Protein AF-A0A832HHM0-F1 (afdb_monomer_lite)

Radius of gyration: 42.75 Å; chains: 1; bounding box: 83×72×122 Å

Foldseek 3Di:
DVVVVVVLLVLLLCVVVVNDDPVSNVVNVVVVVVDPVSVVSNVVVVVVVVVVVVVVVVCPPDPVVVVVVVVVVVVVVVVVVVVVVVVVVVVCVVVVVVVVVVVVVVVVVVVVVVVVPPPDDPPPDDDDDDDDDPDDDPPDDPDDPPPPPPPPDPPPDPDDPPDPDDDDDPPDPDPDDPDDDDDPDPPPPDPPDDDDDPPPPVVVVPPDDDDDDDDDDDDDDDDDDDDPDDDD

pLDDT: mean 70.57, std 19.96, range [38.06, 98.44]

Secondary structure (DSSP, 8-state):
-HHHHHHHHHHHHHHHTT-S-HHHHHHHHHHHHH-HHHHHHHHHHHHHHHHHHHHHHH-TT--HHHHHHHHHHHHHHHHHHHHHHHHHHHHHHHHHHHHHHHHHHHHHHHHHHHHH---S--------------------------------S----------SS----------PPP-----S-S-TTSSSS--SS-TTTTTSS--PPP--PPP--------PPPP-----

Structure (mmCIF, N/CA/C/O backbone):
data_AF-A0A832HHM0-F1
#
_entry.id   AF-A0A832HHM0-F1
#
loop_
_atom_site.group_PDB
_atom_site.id
_atom_site.type_symbol
_atom_site.label_atom_id
_atom_site.label_alt_id
_atom_site.label_comp_id
_atom_site.label_asym_id
_atom_site.label_entity_id
_atom_site.label_seq_id
_atom_site.pdbx_PDB_ins_code
_atom_site.Cartn_x
_atom_site.Cartn_y
_atom_site.Cartn_z
_atom_site.occupancy
_atom_site.B_iso_or_equiv
_atom_site.auth_seq_id
_atom_site.auth_comp_id
_atom_site.auth_asym_id
_atom_site.auth_atom_id
_atom_site.pdbx_PDB_model_num
ATOM 1 N N . MET A 1 1 ? -11.942 19.341 12.649 1.00 65.00 1 MET A N 1
ATOM 2 C CA . MET A 1 1 ? -12.420 18.020 13.103 1.00 65.00 1 MET A CA 1
ATOM 3 C C . MET A 1 1 ? -12.148 16.884 12.113 1.00 65.00 1 MET A C 1
ATOM 5 O O . MET A 1 1 ? -11.969 15.776 12.575 1.00 65.00 1 MET A O 1
ATOM 9 N N . LYS A 1 2 ? -12.035 17.097 10.785 1.00 78.56 2 LYS A N 1
ATOM 10 C CA . LYS A 1 2 ? -11.689 15.995 9.849 1.00 78.56 2 LYS A CA 1
ATOM 11 C C . LYS A 1 2 ? -10.261 15.439 10.001 1.00 78.56 2 LYS A C 1
ATOM 13 O O . LYS A 1 2 ? -10.039 14.266 9.739 1.00 78.56 2 LYS A O 1
ATOM 18 N N . ALA A 1 3 ? -9.307 16.278 10.414 1.00 77.00 3 ALA A N 1
ATOM 19 C CA . ALA A 1 3 ? -7.913 15.864 10.594 1.00 77.00 3 ALA A CA 1
ATOM 20 C C . ALA A 1 3 ? -7.752 14.816 11.712 1.00 77.00 3 ALA A C 1
ATOM 22 O O . ALA A 1 3 ? -6.957 13.891 11.575 1.00 77.00 3 ALA A O 1
ATOM 23 N N . ASP A 1 4 ? -8.554 14.925 12.774 1.00 91.06 4 ASP A N 1
ATOM 24 C CA . ASP A 1 4 ? -8.506 14.005 13.914 1.00 91.06 4 ASP A CA 1
ATOM 25 C C . ASP A 1 4 ? -9.028 12.612 13.524 1.00 91.06 4 ASP A C 1
ATOM 27 O O . ASP A 1 4 ? -8.463 11.598 13.930 1.00 91.06 4 ASP A O 1
ATOM 31 N N . THR A 1 5 ? -10.052 12.557 12.663 1.00 94.31 5 THR A N 1
ATOM 32 C CA . THR A 1 5 ? -10.601 11.303 12.126 1.00 94.31 5 THR A CA 1
ATOM 33 C C . THR A 1 5 ? -9.588 10.563 11.255 1.00 94.31 5 THR A C 1
ATOM 35 O O . THR A 1 5 ? -9.372 9.375 11.457 1.00 94.31 5 THR A O 1
ATOM 38 N N . GLN A 1 6 ? -8.902 11.262 10.345 1.00 96.19 6 GLN A N 1
ATOM 39 C CA . GLN A 1 6 ? -7.884 10.647 9.479 1.00 96.19 6 GLN A CA 1
ATOM 40 C C . GLN A 1 6 ? -6.705 10.084 10.280 1.00 96.19 6 GLN A C 1
ATOM 42 O O . GLN A 1 6 ? -6.179 9.019 9.959 1.00 96.19 6 GLN A O 1
ATOM 47 N N . HIS A 1 7 ? -6.286 10.789 11.336 1.00 96.62 7 HIS A N 1
ATOM 48 C CA . HIS A 1 7 ? -5.229 10.297 12.214 1.00 96.62 7 HIS A CA 1
ATOM 49 C C . HIS A 1 7 ? -5.663 9.037 12.974 1.00 96.62 7 HIS A C 1
ATOM 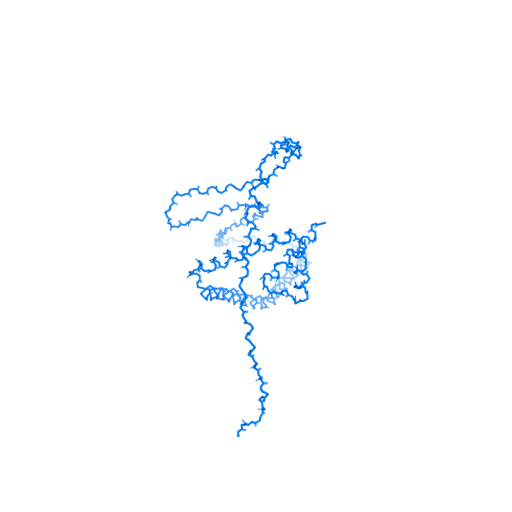51 O O . HIS A 1 7 ? -4.893 8.083 13.072 1.00 96.62 7 HIS A O 1
ATOM 57 N N . LEU A 1 8 ? -6.906 9.007 13.459 1.00 96.94 8 LEU A N 1
ATOM 58 C CA . LEU A 1 8 ? -7.479 7.842 14.126 1.00 96.94 8 LEU A CA 1
ATOM 59 C C . LEU A 1 8 ? -7.587 6.632 13.184 1.00 96.94 8 LEU A C 1
ATOM 61 O O . LEU A 1 8 ? -7.177 5.540 13.566 1.00 96.94 8 LEU A O 1
ATOM 65 N N . GLU A 1 9 ? -8.083 6.820 11.958 1.00 97.56 9 GLU A N 1
ATOM 66 C CA . GLU A 1 9 ? -8.151 5.768 10.929 1.00 97.56 9 GLU A CA 1
ATOM 67 C C . GLU A 1 9 ? -6.765 5.186 10.625 1.00 97.56 9 GLU A C 1
ATOM 69 O O . GLU A 1 9 ? -6.598 3.968 10.564 1.00 97.56 9 GLU A O 1
ATOM 74 N N . PHE A 1 10 ? -5.746 6.043 10.516 1.00 97.56 10 PHE A N 1
ATOM 75 C CA . PHE A 1 10 ? -4.365 5.608 10.318 1.00 97.56 10 PHE A CA 1
ATOM 76 C C . PHE A 1 10 ? -3.846 4.756 11.489 1.00 97.56 10 PHE A C 1
ATOM 78 O O . PHE A 1 10 ? -3.273 3.689 11.263 1.00 97.56 10 PHE A O 1
ATOM 85 N N . LEU A 1 11 ? -4.079 5.183 12.736 1.00 98.12 11 LEU A N 1
ATOM 86 C CA . LEU A 1 11 ? -3.687 4.415 13.925 1.00 98.12 11 LEU A CA 1
ATOM 87 C C . LEU A 1 11 ? -4.433 3.076 14.020 1.00 98.12 11 LEU A C 1
ATOM 89 O O . LEU A 1 11 ? -3.832 2.069 14.392 1.00 98.12 11 LEU A O 1
ATOM 93 N N . ILE A 1 12 ? -5.720 3.048 13.661 1.00 98.06 12 ILE A N 1
ATOM 94 C CA . ILE A 1 12 ? -6.526 1.821 13.609 1.00 98.06 12 ILE A CA 1
ATOM 95 C C . ILE A 1 12 ? -5.987 0.865 12.539 1.00 98.06 12 ILE A C 1
ATOM 97 O O . ILE A 1 12 ? -5.823 -0.317 12.835 1.00 98.06 12 ILE A O 1
ATOM 101 N N . SER A 1 13 ? -5.643 1.358 11.345 1.00 97.31 13 SER A N 1
ATOM 102 C CA . SER A 1 13 ? -5.024 0.542 10.290 1.00 97.31 13 SER A CA 1
ATOM 103 C C . SER A 1 13 ? -3.732 -0.111 10.787 1.00 97.31 13 SER A C 1
ATOM 105 O O . SER A 1 13 ? -3.585 -1.326 10.711 1.00 97.31 13 SER A O 1
ATOM 107 N N . GLN A 1 14 ? -2.833 0.666 11.400 1.00 98.00 14 GLN A N 1
ATOM 108 C CA . GLN A 1 14 ? -1.588 0.130 11.963 1.00 98.00 14 GLN A CA 1
ATOM 109 C C . GLN A 1 14 ? -1.821 -0.871 13.103 1.00 98.00 14 GLN A C 1
ATOM 111 O O . GLN A 1 14 ? -1.050 -1.821 13.264 1.00 98.00 14 GLN A O 1
ATOM 116 N N . TYR A 1 15 ? -2.866 -0.661 13.911 1.00 98.06 15 TYR A N 1
ATOM 117 C CA . TYR A 1 15 ? -3.256 -1.576 14.984 1.00 98.06 15 TYR A CA 1
ATOM 118 C C . TYR A 1 15 ? -3.731 -2.926 14.439 1.00 98.06 15 TYR A C 1
ATOM 120 O O . TYR A 1 15 ? -3.355 -3.960 14.991 1.00 98.06 15 TYR A O 1
ATOM 128 N N . VAL A 1 16 ? -4.529 -2.918 13.366 1.00 97.50 16 VAL A N 1
ATOM 129 C CA . VAL A 1 16 ? -5.013 -4.131 12.683 1.00 97.50 16 VAL A CA 1
ATOM 130 C C . VAL A 1 16 ? -3.851 -4.882 12.031 1.00 97.50 16 VAL A C 1
ATOM 132 O O . VAL A 1 16 ? -3.740 -6.090 12.223 1.00 97.50 16 VAL A O 1
ATOM 135 N N . ASP A 1 17 ? -2.923 -4.163 11.396 1.00 96.44 17 ASP A N 1
ATOM 136 C CA . ASP A 1 17 ? -1.712 -4.738 10.791 1.00 96.44 17 ASP A CA 1
ATOM 137 C C . ASP A 1 17 ? -0.682 -5.235 11.829 1.00 96.44 17 ASP A C 1
ATOM 139 O O . ASP A 1 17 ? 0.317 -5.863 11.480 1.00 96.44 17 ASP A O 1
ATOM 143 N N . GLY A 1 18 ? -0.869 -4.913 13.116 1.00 97.31 18 GLY A N 1
ATOM 144 C CA . GLY A 1 18 ? 0.075 -5.248 14.187 1.00 97.31 18 GLY A CA 1
ATOM 145 C C . GLY A 1 18 ? 1.406 -4.486 14.122 1.00 97.31 18 GLY A C 1
ATOM 146 O O . GLY A 1 18 ? 2.363 -4.875 14.791 1.00 97.31 18 GLY A O 1
ATOM 147 N N . SER A 1 19 ? 1.478 -3.404 13.341 1.00 97.94 19 SER A N 1
ATOM 148 C CA . SER A 1 19 ? 2.682 -2.575 13.166 1.00 97.94 19 SER A CA 1
ATOM 149 C C . SER A 1 19 ? 2.816 -1.453 14.205 1.00 97.94 19 SER A C 1
ATOM 151 O O . SER A 1 19 ? 3.855 -0.796 14.280 1.00 97.94 19 SER A O 1
ATOM 153 N N . LEU A 1 20 ? 1.778 -1.239 15.018 1.00 97.69 20 LEU A N 1
ATOM 154 C CA . LEU A 1 20 ? 1.728 -0.187 16.030 1.00 97.69 20 LEU A CA 1
ATOM 155 C C . LEU A 1 20 ? 2.599 -0.524 17.258 1.00 97.69 20 LEU A C 1
ATOM 157 O O . LEU A 1 20 ? 2.545 -1.636 17.791 1.00 97.69 20 LEU A O 1
ATOM 161 N N . ASP A 1 21 ? 3.378 0.445 17.750 1.00 97.94 21 ASP A N 1
ATOM 162 C CA . ASP A 1 21 ? 4.240 0.258 18.920 1.00 97.94 21 ASP A CA 1
ATOM 163 C C . ASP A 1 21 ? 3.435 0.093 20.222 1.00 97.94 21 ASP A C 1
ATOM 165 O O . ASP A 1 21 ? 2.286 0.519 20.348 1.00 97.94 21 ASP A O 1
ATOM 169 N N . GLY A 1 22 ? 4.053 -0.516 21.238 1.00 97.31 22 GLY A N 1
ATOM 170 C CA . GLY A 1 22 ? 3.364 -0.847 22.486 1.00 97.31 22 GLY A CA 1
ATOM 171 C C . GLY A 1 22 ? 2.831 0.359 23.271 1.00 97.31 22 GLY A C 1
ATOM 172 O O . GLY A 1 22 ? 1.855 0.203 24.008 1.00 97.31 22 GLY A O 1
ATOM 173 N N . ALA A 1 23 ? 3.434 1.547 23.139 1.00 97.56 23 ALA A N 1
ATOM 174 C CA . ALA A 1 23 ? 2.943 2.745 23.814 1.00 97.56 23 ALA A CA 1
ATOM 175 C C . ALA A 1 23 ? 1.739 3.333 23.066 1.00 97.56 23 ALA A C 1
ATOM 177 O O . ALA A 1 23 ? 0.697 3.547 23.690 1.00 97.56 23 ALA A O 1
ATOM 178 N N . ALA A 1 24 ? 1.831 3.509 21.743 1.00 96.69 24 ALA A N 1
ATOM 179 C CA . ALA A 1 24 ? 0.700 3.980 20.940 1.00 96.69 24 ALA A CA 1
ATOM 180 C C . ALA A 1 24 ? -0.485 3.008 20.977 1.00 96.69 24 ALA A C 1
ATOM 182 O O . ALA A 1 24 ? -1.632 3.446 21.052 1.00 96.69 24 ALA A O 1
ATOM 183 N N . LYS A 1 25 ? -0.220 1.697 21.033 1.00 98.44 25 LYS A N 1
ATOM 184 C CA . LYS A 1 25 ? -1.249 0.665 21.198 1.00 98.44 25 LYS A CA 1
ATOM 185 C C . LYS A 1 25 ? -2.107 0.893 22.441 1.00 98.44 25 LYS A C 1
ATOM 187 O O . LYS A 1 25 ? -3.329 0.881 22.344 1.00 98.44 25 LYS A O 1
ATOM 192 N N . ARG A 1 26 ? -1.484 1.154 23.596 1.00 98.31 26 ARG A N 1
ATOM 193 C CA . ARG A 1 26 ? -2.214 1.417 24.851 1.00 98.31 26 ARG A CA 1
ATOM 194 C C . ARG A 1 26 ? -3.033 2.702 24.776 1.00 98.31 26 ARG A C 1
ATOM 196 O O . ARG A 1 26 ? -4.164 2.727 25.252 1.00 98.31 26 ARG A O 1
ATOM 203 N N . THR A 1 27 ? -2.480 3.750 24.166 1.00 97.81 27 THR A N 1
ATOM 204 C CA . THR A 1 27 ? -3.188 5.023 23.972 1.00 97.81 27 THR A CA 1
ATOM 205 C C . THR A 1 27 ? -4.417 4.842 23.082 1.00 97.81 27 THR A C 1
ATOM 207 O O . THR A 1 27 ? -5.500 5.313 23.429 1.00 97.81 27 THR A O 1
ATOM 210 N N . LEU A 1 28 ? -4.282 4.106 21.974 1.00 98.06 28 LEU A N 1
ATOM 211 C CA . LEU A 1 28 ? -5.395 3.808 21.077 1.00 98.06 28 LEU A CA 1
ATOM 212 C C . LEU A 1 28 ? -6.458 2.942 21.766 1.00 98.06 28 LEU A C 1
ATOM 214 O O . LEU A 1 28 ? -7.645 3.224 21.644 1.00 98.06 28 LEU A O 1
ATOM 218 N N . GLU A 1 29 ? -6.060 1.926 22.533 1.00 98.19 29 GLU A N 1
ATOM 219 C CA . GLU A 1 29 ? -6.991 1.085 23.300 1.00 98.19 29 GLU A CA 1
ATOM 220 C C . GLU A 1 29 ? -7.766 1.894 24.349 1.00 98.19 29 GLU A C 1
ATOM 222 O O . GLU A 1 29 ? -8.973 1.700 24.514 1.00 98.19 29 GLU A O 1
ATOM 227 N N . GLN A 1 30 ? -7.110 2.852 25.010 1.00 98.19 30 GLN A N 1
ATOM 228 C CA . GLN A 1 30 ? -7.781 3.783 25.914 1.00 98.19 30 GLN A CA 1
ATOM 229 C C . GLN A 1 30 ? -8.783 4.673 25.165 1.00 98.19 30 GLN A C 1
ATOM 231 O O . GLN A 1 30 ? -9.894 4.887 25.651 1.00 98.19 30 GLN A O 1
ATOM 236 N N . GLN A 1 31 ? -8.428 5.160 23.976 1.00 97.25 31 GLN A N 1
ATOM 237 C CA . GLN A 1 31 ? -9.328 5.960 23.146 1.00 97.25 31 GLN A CA 1
ATOM 238 C C . GLN A 1 31 ? -10.537 5.145 22.663 1.00 97.25 31 GLN A C 1
ATOM 240 O O . GLN A 1 31 ? -11.670 5.607 22.782 1.00 97.25 31 GLN A O 1
ATOM 245 N N . LEU A 1 32 ? -10.323 3.907 22.210 1.00 97.75 32 LEU A N 1
ATOM 246 C CA . LEU A 1 32 ? -11.379 2.969 21.811 1.00 97.75 32 LEU A CA 1
ATOM 247 C C . LEU A 1 32 ? -12.323 2.615 22.970 1.00 97.75 32 LEU A C 1
ATOM 249 O O . LEU A 1 32 ? -13.498 2.328 22.742 1.00 97.75 32 LEU A O 1
ATOM 253 N N . ALA A 1 33 ? -11.840 2.633 24.215 1.00 98.06 33 ALA A N 1
ATOM 254 C CA . ALA A 1 33 ? -12.684 2.406 25.386 1.00 98.06 33 ALA A CA 1
ATOM 255 C C . ALA A 1 33 ? -13.665 3.564 25.640 1.00 98.06 33 ALA A C 1
ATOM 257 O O . ALA A 1 33 ? -14.773 3.331 26.126 1.00 98.06 33 ALA A O 1
ATOM 258 N N . VAL A 1 34 ? -13.271 4.796 25.308 1.00 98.19 34 VAL A N 1
ATOM 259 C CA . VAL A 1 34 ? -14.065 6.011 25.548 1.00 98.19 34 VAL A CA 1
ATOM 260 C C . VAL A 1 34 ? -14.973 6.338 24.360 1.00 98.19 34 VAL A C 1
ATOM 262 O O . VAL A 1 34 ? -16.119 6.739 24.563 1.00 98.19 34 VAL A O 1
ATOM 265 N N . ASP A 1 35 ? -14.492 6.151 23.130 1.00 97.81 35 ASP A N 1
ATOM 266 C CA . ASP A 1 35 ? -15.176 6.599 21.917 1.00 97.81 35 ASP A CA 1
ATOM 267 C C . ASP A 1 35 ? -15.921 5.451 21.191 1.00 97.81 35 ASP A C 1
ATOM 269 O O . ASP A 1 35 ? -15.295 4.538 20.638 1.00 97.81 35 ASP A O 1
ATOM 273 N N . PRO A 1 36 ? -17.271 5.460 21.147 1.00 97.69 36 PRO A N 1
ATOM 274 C CA . PRO A 1 36 ? -18.039 4.481 20.381 1.00 97.69 36 PRO A CA 1
ATOM 275 C C . PRO A 1 36 ? -17.855 4.600 18.861 1.00 97.69 36 PRO A C 1
ATOM 277 O O . PRO A 1 36 ? -17.942 3.578 18.183 1.00 97.69 36 PRO A O 1
ATOM 280 N N . ALA A 1 37 ? -17.583 5.790 18.317 1.00 95.94 37 ALA A N 1
ATOM 281 C CA . ALA A 1 37 ? -17.376 5.966 16.879 1.00 95.94 37 ALA A CA 1
ATOM 282 C C . ALA A 1 37 ? -16.071 5.293 16.430 1.00 95.94 37 ALA A C 1
ATOM 284 O O . ALA A 1 37 ? -16.066 4.549 15.451 1.00 95.94 37 ALA A O 1
ATOM 285 N N . ALA A 1 38 ? -14.998 5.449 17.212 1.00 97.12 38 ALA A N 1
ATOM 286 C CA . ALA A 1 38 ? -13.725 4.766 16.982 1.00 97.12 38 ALA A CA 1
ATOM 287 C C . ALA A 1 38 ? -13.872 3.232 16.950 1.00 97.12 38 ALA A C 1
ATOM 289 O O . ALA A 1 38 ? -13.252 2.556 16.129 1.00 97.12 38 ALA A O 1
ATOM 290 N N . ARG A 1 39 ? -14.732 2.665 17.811 1.00 98.31 39 ARG A N 1
ATOM 291 C CA . ARG A 1 39 ? -15.016 1.218 17.819 1.00 98.31 39 ARG A CA 1
ATOM 292 C C . ARG A 1 39 ? -15.736 0.742 16.562 1.00 98.31 39 ARG A C 1
ATOM 294 O O . ARG A 1 39 ? -15.472 -0.375 16.123 1.00 98.31 39 ARG A O 1
ATOM 301 N N . ASN A 1 40 ? -16.614 1.563 15.989 1.00 98.06 40 ASN A N 1
ATOM 302 C CA . ASN A 1 40 ? -17.278 1.232 14.728 1.00 98.06 40 ASN A CA 1
ATOM 303 C C . ASN A 1 40 ? -16.265 1.175 13.580 1.00 98.06 40 ASN A C 1
ATOM 305 O O . ASN A 1 40 ? -16.257 0.194 12.846 1.00 98.06 40 ASN A O 1
ATOM 309 N N . ILE A 1 41 ? -15.345 2.143 13.505 1.00 97.19 41 ILE A N 1
ATOM 310 C CA . ILE A 1 41 ? -14.265 2.144 12.504 1.00 97.19 41 ILE A CA 1
ATOM 311 C C . ILE A 1 41 ? -13.385 0.895 12.664 1.00 97.19 41 ILE A C 1
ATOM 313 O O . ILE A 1 41 ? -13.129 0.189 11.694 1.00 97.19 41 ILE A O 1
ATOM 317 N N . LEU A 1 42 ? -12.975 0.548 13.891 1.00 98.06 42 LEU A N 1
ATOM 318 C CA . LEU A 1 42 ? -12.201 -0.678 14.132 1.00 98.06 42 LEU A CA 1
ATOM 319 C C . LEU A 1 42 ? -12.945 -1.940 13.665 1.00 98.06 42 LEU A C 1
ATOM 321 O O . LEU A 1 42 ? -12.319 -2.865 13.149 1.00 98.06 42 LEU A O 1
ATOM 325 N N . LYS A 1 43 ? -14.266 -1.992 13.863 1.00 98.31 43 LYS A N 1
ATOM 326 C CA . LYS A 1 43 ? -15.091 -3.105 13.391 1.00 98.31 43 LYS A CA 1
ATOM 327 C C . LYS A 1 43 ? -15.091 -3.181 11.862 1.00 98.31 43 LYS A C 1
ATOM 329 O O . LYS A 1 43 ? -14.848 -4.257 11.337 1.00 98.31 43 LYS A O 1
ATOM 334 N N . GLU A 1 44 ? -15.281 -2.061 11.167 1.00 97.75 44 GLU A N 1
ATOM 335 C CA . GLU A 1 44 ? -15.254 -2.008 9.697 1.00 97.75 44 GLU A CA 1
ATOM 336 C C . GLU A 1 44 ? -13.918 -2.498 9.122 1.00 97.75 44 GLU A C 1
ATOM 338 O O . GLU A 1 44 ? -13.907 -3.277 8.171 1.00 97.75 44 GLU A O 1
ATOM 343 N N . TYR A 1 45 ? -12.792 -2.112 9.730 1.00 97.19 45 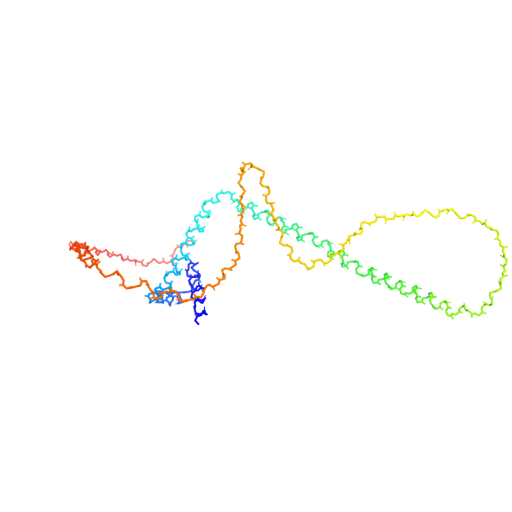TYR A N 1
ATOM 344 C CA . TYR A 1 45 ? -11.472 -2.597 9.311 1.00 97.19 45 TYR A CA 1
ATOM 345 C C . TYR A 1 45 ? -11.282 -4.098 9.556 1.00 97.19 45 TYR A C 1
ATOM 347 O O . TYR A 1 45 ? -10.659 -4.770 8.739 1.00 97.19 45 TYR A O 1
ATOM 355 N N . ARG A 1 46 ? -11.820 -4.643 10.654 1.00 97.31 46 ARG A N 1
ATOM 356 C CA . ARG A 1 46 ? -11.787 -6.093 10.910 1.00 97.31 46 ARG A CA 1
ATOM 357 C C . ARG A 1 46 ? -12.662 -6.862 9.932 1.00 97.31 46 ARG A C 1
ATOM 359 O O . ARG A 1 46 ? -12.198 -7.845 9.374 1.00 97.31 46 ARG A O 1
ATOM 366 N N . ASP A 1 47 ? -13.870 -6.372 9.674 1.00 97.38 47 ASP A N 1
ATOM 367 C CA . ASP A 1 47 ? -14.774 -6.966 8.690 1.00 97.38 47 ASP A CA 1
ATOM 368 C C . ASP A 1 47 ? -14.121 -6.948 7.287 1.00 97.38 47 ASP A C 1
ATOM 370 O O . ASP A 1 47 ? -14.212 -7.923 6.541 1.00 97.38 47 ASP A O 1
ATOM 374 N N . LEU A 1 48 ? -13.402 -5.873 6.933 1.00 96.19 48 LEU A N 1
ATOM 375 C CA . LEU A 1 48 ? -12.628 -5.788 5.689 1.00 96.19 48 LEU A CA 1
ATOM 376 C C . LEU A 1 48 ? -11.458 -6.783 5.656 1.00 96.19 48 LEU A C 1
ATOM 378 O O . LEU A 1 48 ? -11.247 -7.427 4.628 1.00 96.19 48 LEU A O 1
ATOM 382 N N . GLN A 1 49 ? -10.711 -6.912 6.755 1.00 95.19 49 GLN A N 1
ATOM 383 C CA . GLN A 1 49 ? -9.605 -7.864 6.870 1.00 95.19 49 GLN A CA 1
ATOM 384 C C . GLN A 1 49 ? -10.101 -9.306 6.717 1.00 95.19 49 GLN A C 1
ATOM 386 O O . GLN A 1 49 ? -9.534 -10.058 5.930 1.00 95.19 49 GLN A O 1
ATOM 391 N N . ASP A 1 50 ? -11.208 -9.658 7.374 1.00 95.38 50 ASP A N 1
ATOM 392 C CA . ASP A 1 50 ? -11.833 -10.979 7.264 1.00 95.38 50 ASP A CA 1
ATOM 393 C C . ASP A 1 50 ? -12.247 -11.280 5.815 1.00 95.38 50 ASP A C 1
ATOM 395 O O . ASP A 1 50 ? -12.043 -12.389 5.316 1.00 95.38 50 ASP A O 1
ATOM 399 N N . VAL A 1 51 ? -12.791 -10.283 5.105 1.00 95.62 51 VAL A N 1
ATOM 400 C CA . VAL A 1 51 ? -13.106 -10.405 3.675 1.00 95.62 51 VAL A CA 1
ATOM 401 C C . VAL A 1 51 ? -11.832 -10.624 2.860 1.00 95.62 51 VAL A C 1
ATOM 403 O O . VAL A 1 51 ? -11.808 -11.527 2.028 1.00 95.62 51 VAL A O 1
ATOM 406 N N . LEU A 1 52 ? -10.770 -9.845 3.078 1.00 91.56 52 LEU A N 1
ATOM 407 C CA . LEU A 1 52 ? -9.504 -9.993 2.347 1.00 91.56 52 LEU A CA 1
ATOM 408 C C . LEU A 1 52 ? -8.840 -11.354 2.591 1.00 91.56 52 LEU A C 1
ATOM 410 O O . LEU A 1 52 ? -8.359 -11.974 1.638 1.00 91.56 52 LEU A O 1
ATOM 414 N N . ASP A 1 53 ? -8.873 -11.847 3.825 1.00 90.44 53 ASP A N 1
ATOM 415 C CA . ASP A 1 53 ? -8.339 -13.157 4.192 1.00 90.44 53 ASP A CA 1
ATOM 416 C C . ASP A 1 53 ? -9.169 -14.291 3.558 1.00 90.44 53 ASP A C 1
ATOM 418 O O . ASP A 1 53 ? -8.613 -15.260 3.029 1.00 90.44 53 ASP A O 1
ATOM 422 N N . ASP A 1 54 ? -10.500 -14.153 3.504 1.00 92.44 54 ASP A N 1
ATOM 423 C CA . ASP A 1 54 ? -11.380 -15.067 2.761 1.00 92.44 54 ASP A CA 1
ATOM 424 C C . ASP A 1 54 ? -11.089 -15.024 1.251 1.00 92.44 54 ASP A C 1
ATOM 426 O O . ASP A 1 54 ? -10.979 -16.070 0.608 1.00 92.44 54 ASP A O 1
ATOM 430 N N . TYR A 1 55 ? -10.870 -13.838 0.673 1.00 88.62 55 TYR A N 1
ATOM 431 C CA . TYR A 1 55 ? -10.443 -13.699 -0.724 1.00 88.62 55 TYR A CA 1
ATOM 432 C C . TYR A 1 55 ? -9.104 -14.400 -0.984 1.00 88.62 55 TYR A C 1
ATOM 434 O O . TYR A 1 55 ? -8.971 -15.080 -2.002 1.00 88.62 55 TYR A O 1
ATOM 442 N N . GLY A 1 56 ? -8.141 -14.301 -0.064 1.00 85.00 56 GLY A N 1
ATOM 443 C CA . GLY A 1 56 ? -6.871 -15.026 -0.148 1.00 85.00 56 GLY A CA 1
ATOM 444 C C . GLY A 1 56 ? -7.068 -16.543 -0.222 1.00 85.00 56 GLY A C 1
ATOM 445 O O . GLY A 1 56 ? -6.465 -17.207 -1.067 1.00 85.00 56 GLY A O 1
ATOM 446 N N . ASN A 1 57 ? -7.982 -17.085 0.585 1.00 85.94 57 ASN A N 1
ATOM 447 C CA . ASN A 1 57 ? -8.315 -18.514 0.586 1.00 85.94 57 ASN A CA 1
ATOM 448 C C . ASN A 1 57 ? -9.115 -18.948 -0.657 1.00 85.94 57 ASN A C 1
ATOM 450 O O . ASN A 1 57 ? -8.984 -20.082 -1.123 1.00 85.94 57 ASN A O 1
ATOM 454 N N . ARG A 1 58 ? -9.942 -18.053 -1.211 1.00 81.19 58 ARG A N 1
ATOM 455 C CA . ARG A 1 58 ? -10.801 -18.306 -2.383 1.00 81.19 58 ARG A CA 1
ATOM 456 C C . ARG A 1 58 ? -10.115 -18.149 -3.727 1.00 81.19 58 ARG A C 1
ATOM 458 O O . ARG A 1 58 ? -10.715 -18.526 -4.734 1.00 81.19 58 ARG A O 1
ATOM 465 N N . ILE A 1 59 ? -8.878 -17.661 -3.770 1.00 79.50 59 ILE A N 1
ATOM 466 C CA . ILE A 1 59 ? -8.076 -17.623 -4.995 1.00 79.50 59 ILE A CA 1
ATOM 467 C C . ILE A 1 59 ? -6.998 -18.731 -4.947 1.00 79.50 59 ILE A C 1
ATOM 469 O O . ILE A 1 59 ? -5.808 -18.432 -5.034 1.00 79.50 59 ILE A O 1
ATOM 473 N N . PRO A 1 60 ? -7.353 -20.038 -4.884 1.00 66.00 60 PRO A N 1
ATOM 474 C CA . PRO A 1 60 ? -6.371 -21.123 -4.926 1.00 66.00 60 PRO A CA 1
ATOM 475 C C . PRO A 1 60 ? -5.762 -21.333 -6.326 1.00 66.00 60 PRO A C 1
ATOM 477 O O . PRO A 1 60 ? -5.155 -22.366 -6.587 1.00 66.00 60 PRO A O 1
ATOM 480 N N . LEU A 1 61 ? -5.929 -20.382 -7.253 1.00 70.88 61 LEU A N 1
ATOM 481 C CA . LEU A 1 61 ? -5.483 -20.516 -8.641 1.00 70.88 61 LEU A CA 1
ATOM 482 C C . LEU A 1 61 ? -4.327 -19.592 -9.027 1.00 70.88 61 LEU A C 1
ATOM 484 O O . LEU A 1 61 ? -3.709 -19.822 -10.068 1.00 70.88 61 LEU A O 1
ATOM 488 N N . ILE A 1 62 ? -4.007 -18.566 -8.233 1.00 80.38 62 ILE A N 1
ATOM 489 C CA . ILE A 1 62 ? -2.833 -17.742 -8.533 1.00 80.38 62 ILE A CA 1
ATOM 490 C C . ILE A 1 62 ? -1.619 -18.425 -7.917 1.00 80.38 62 ILE A C 1
ATOM 492 O O . ILE A 1 62 ? -1.356 -18.325 -6.722 1.00 80.38 62 ILE A O 1
ATOM 496 N N . ASN A 1 63 ? -0.861 -19.124 -8.760 1.00 87.69 63 ASN A N 1
ATOM 497 C CA . ASN A 1 63 ? 0.487 -19.539 -8.412 1.00 87.69 63 ASN A CA 1
ATOM 498 C C . ASN A 1 63 ? 1.368 -18.279 -8.331 1.00 87.69 63 ASN A C 1
ATOM 500 O O . ASN A 1 63 ? 1.887 -17.808 -9.345 1.00 87.69 63 ASN A O 1
ATOM 504 N N . TRP A 1 64 ? 1.492 -17.709 -7.130 1.00 85.62 64 TRP A N 1
ATOM 505 C CA . TRP A 1 64 ? 2.295 -16.509 -6.876 1.00 85.62 64 TRP A CA 1
ATOM 506 C C . TRP A 1 64 ? 3.750 -16.688 -7.304 1.00 85.62 64 TRP A C 1
ATOM 508 O O . TRP A 1 64 ? 4.334 -15.769 -7.863 1.00 85.62 64 TRP A O 1
ATOM 518 N N . THR A 1 65 ? 4.300 -17.898 -7.177 1.00 90.88 65 THR A N 1
ATOM 519 C CA . THR A 1 65 ? 5.646 -18.215 -7.667 1.00 90.88 65 THR A CA 1
ATOM 520 C C . THR A 1 65 ? 5.739 -18.081 -9.189 1.00 90.88 65 THR A C 1
ATOM 522 O O . THR A 1 65 ? 6.701 -17.511 -9.700 1.00 90.88 65 THR A O 1
ATOM 525 N N . ASP A 1 66 ? 4.730 -18.537 -9.939 1.00 93.56 66 ASP A N 1
ATOM 526 C CA . ASP A 1 66 ? 4.696 -18.349 -11.397 1.00 93.56 66 ASP A CA 1
ATOM 527 C C . ASP A 1 66 ? 4.491 -16.883 -11.787 1.00 93.56 66 ASP A C 1
ATOM 529 O O . ASP A 1 66 ? 5.046 -16.430 -12.792 1.00 93.56 66 ASP A O 1
ATOM 533 N N . PHE A 1 67 ? 3.683 -16.140 -11.026 1.00 91.50 67 PHE A N 1
ATOM 534 C CA . PHE A 1 67 ? 3.499 -14.705 -11.234 1.00 91.50 67 PHE A CA 1
ATOM 535 C C . PHE A 1 67 ? 4.813 -13.945 -11.021 1.00 91.50 67 PHE A C 1
ATOM 537 O O . PHE A 1 67 ? 5.220 -13.192 -11.907 1.00 91.50 67 PHE A O 1
ATOM 544 N N . ASP A 1 68 ? 5.513 -14.212 -9.920 1.00 93.69 68 ASP A N 1
ATOM 545 C CA . ASP A 1 68 ? 6.796 -13.592 -9.590 1.00 93.69 68 ASP A CA 1
ATOM 546 C C . ASP A 1 68 ? 7.865 -13.937 -10.624 1.00 93.69 68 ASP A C 1
ATOM 548 O O . ASP A 1 68 ? 8.564 -13.048 -11.108 1.00 93.69 68 ASP A O 1
ATOM 552 N N . ASN A 1 69 ? 7.935 -15.197 -11.062 1.00 95.88 69 ASN A N 1
ATOM 553 C CA . ASN A 1 69 ? 8.847 -15.614 -12.127 1.00 95.88 69 ASN A CA 1
ATOM 554 C C . ASN A 1 69 ? 8.554 -14.884 -13.447 1.00 95.88 69 ASN A C 1
ATOM 556 O O . ASN A 1 69 ? 9.475 -14.423 -14.126 1.00 95.88 69 ASN A O 1
ATOM 560 N N . LYS A 1 70 ? 7.274 -14.734 -13.816 1.00 95.06 70 LYS A N 1
ATOM 561 C CA . LYS A 1 70 ? 6.871 -13.978 -15.015 1.00 95.06 70 LYS A CA 1
ATOM 562 C C . LYS A 1 70 ? 7.202 -12.494 -14.885 1.00 95.06 70 LYS A C 1
ATOM 564 O O . LYS A 1 70 ? 7.629 -11.886 -15.868 1.00 95.06 70 LYS A O 1
ATOM 569 N N . LEU A 1 71 ? 7.008 -11.914 -13.704 1.00 93.50 71 LEU A N 1
ATOM 570 C CA . LEU A 1 71 ? 7.310 -10.513 -13.436 1.00 93.50 71 LEU A CA 1
ATOM 571 C C . LEU A 1 71 ? 8.821 -10.262 -13.479 1.00 93.50 71 LEU A C 1
ATOM 573 O O . LEU A 1 71 ? 9.258 -9.357 -14.187 1.00 93.50 71 LEU A O 1
ATOM 577 N N . ALA A 1 72 ? 9.613 -11.104 -12.815 1.00 93.19 72 ALA A N 1
ATOM 578 C CA . ALA A 1 72 ? 11.071 -11.051 -12.829 1.00 93.19 72 ALA A CA 1
ATOM 579 C C . ALA A 1 72 ? 11.621 -11.194 -14.253 1.00 93.19 72 ALA A C 1
ATOM 581 O O . ALA A 1 72 ? 12.395 -10.347 -14.692 1.00 93.19 72 ALA A O 1
ATOM 582 N N . ALA A 1 73 ? 11.139 -12.178 -15.021 1.00 94.00 73 ALA A N 1
ATOM 583 C CA . ALA A 1 73 ? 11.540 -12.356 -16.416 1.00 94.00 73 ALA A CA 1
ATOM 584 C C . ALA A 1 73 ? 11.189 -11.137 -17.287 1.00 94.00 73 ALA A C 1
ATOM 586 O O . ALA A 1 73 ? 11.926 -10.793 -18.214 1.00 94.00 73 ALA A O 1
ATOM 587 N N . ARG A 1 74 ? 10.068 -10.459 -17.006 1.00 91.75 74 ARG A N 1
ATOM 588 C CA . ARG A 1 74 ? 9.663 -9.249 -17.732 1.00 91.75 74 ARG A CA 1
ATOM 589 C C . ARG A 1 74 ? 10.520 -8.042 -17.356 1.00 91.75 74 ARG A C 1
ATOM 591 O O . ARG A 1 74 ? 10.959 -7.330 -18.257 1.00 91.75 74 ARG A O 1
ATOM 598 N N . ILE A 1 75 ? 10.798 -7.852 -16.066 1.00 90.25 75 ILE A N 1
ATOM 599 C CA . ILE A 1 75 ? 11.688 -6.798 -15.566 1.00 90.25 75 ILE A CA 1
ATOM 600 C C . ILE A 1 75 ? 13.089 -6.994 -16.128 1.00 90.25 75 ILE A C 1
ATOM 602 O O . ILE A 1 75 ? 13.658 -6.036 -16.646 1.00 90.25 75 ILE A O 1
ATOM 606 N N . GLU A 1 76 ? 13.619 -8.219 -16.087 1.00 90.44 76 GLU A N 1
ATOM 607 C CA . GLU A 1 76 ? 14.915 -8.556 -16.666 1.00 90.44 76 GLU A CA 1
ATOM 608 C C . GLU A 1 76 ? 14.907 -8.213 -18.154 1.00 90.44 76 GLU A C 1
ATOM 610 O O . GLU A 1 76 ? 15.684 -7.369 -18.585 1.00 90.44 76 GLU A O 1
ATOM 615 N N . LYS A 1 77 ? 13.941 -8.718 -18.930 1.00 85.81 77 LYS A N 1
ATOM 616 C CA . LYS A 1 77 ? 13.834 -8.426 -20.369 1.00 85.81 77 LYS A CA 1
ATOM 617 C C . LYS A 1 77 ? 13.792 -6.925 -20.692 1.00 85.81 77 LYS A C 1
ATOM 619 O O . LYS A 1 77 ? 14.406 -6.498 -21.673 1.00 85.81 77 LYS A O 1
ATOM 624 N N . GLU A 1 78 ? 13.092 -6.124 -19.893 1.00 83.25 78 GLU A N 1
ATOM 625 C CA . GLU A 1 78 ? 13.028 -4.668 -20.069 1.00 83.25 78 GLU A CA 1
ATOM 626 C C . GLU A 1 78 ? 14.320 -3.957 -19.626 1.00 83.25 78 GLU A C 1
ATOM 628 O O . GLU A 1 78 ? 14.755 -3.008 -20.287 1.00 83.25 78 GLU A O 1
ATOM 633 N N . THR A 1 79 ? 14.998 -4.439 -18.581 1.00 75.62 79 THR A N 1
ATOM 634 C CA . THR A 1 79 ? 16.269 -3.859 -18.114 1.00 75.62 79 THR A CA 1
ATOM 635 C C . THR A 1 79 ? 17.454 -4.230 -19.010 1.00 75.62 79 THR A C 1
ATOM 637 O O . THR A 1 79 ? 18.217 -3.332 -19.385 1.00 75.62 79 THR A O 1
ATOM 640 N N . VAL A 1 80 ? 17.597 -5.484 -19.467 1.00 68.06 80 VAL A N 1
ATOM 641 C CA . VAL A 1 80 ? 18.683 -5.853 -20.405 1.00 68.06 80 VAL A CA 1
ATOM 642 C C . VAL A 1 80 ? 18.483 -5.269 -21.809 1.00 68.06 80 VAL A C 1
ATOM 644 O O . VAL A 1 80 ? 19.466 -4.977 -22.494 1.00 68.06 80 VAL A O 1
ATOM 647 N N . GLY A 1 81 ? 17.243 -4.986 -22.223 1.00 57.31 81 GLY A N 1
ATOM 648 C CA . GLY A 1 81 ? 16.951 -4.323 -23.502 1.00 57.31 81 GLY A CA 1
ATOM 649 C C . GLY A 1 81 ? 17.420 -2.861 -23.590 1.00 57.31 81 GLY A C 1
ATOM 650 O O . GLY A 1 81 ? 17.620 -2.340 -24.692 1.00 57.31 81 GLY A O 1
ATOM 651 N N . SER A 1 82 ? 17.638 -2.193 -22.452 1.00 55.44 82 SER A N 1
ATOM 652 C CA . SER A 1 82 ? 18.087 -0.793 -22.403 1.00 55.44 82 SER A CA 1
ATOM 653 C C . SER A 1 82 ? 19.615 -0.649 -22.424 1.00 55.44 82 SER A C 1
ATOM 655 O O . SER A 1 82 ? 20.150 0.290 -23.021 1.00 55.44 82 SER A O 1
ATOM 657 N N . ALA A 1 83 ? 20.349 -1.615 -21.859 1.00 60.88 83 ALA A N 1
ATOM 658 C CA . ALA A 1 83 ? 21.809 -1.542 -21.750 1.00 60.88 83 ALA A CA 1
ATOM 659 C C . ALA A 1 83 ? 22.513 -1.464 -23.122 1.00 60.88 83 ALA A C 1
ATOM 661 O O . ALA A 1 83 ? 23.436 -0.666 -23.308 1.00 60.88 83 ALA A O 1
ATOM 662 N N . SER A 1 84 ? 22.025 -2.217 -24.116 1.00 62.78 84 SER A N 1
ATOM 663 C CA . SER A 1 84 ? 22.554 -2.179 -25.490 1.00 62.78 84 SER A CA 1
ATOM 664 C C . SER A 1 84 ? 22.350 -0.810 -26.156 1.00 62.78 84 SER A C 1
ATOM 666 O O . SER A 1 84 ? 23.253 -0.282 -26.813 1.00 62.78 84 SER A O 1
ATOM 668 N N . ARG A 1 85 ? 21.192 -0.176 -25.926 1.00 62.31 85 ARG A N 1
ATOM 669 C CA . ARG A 1 85 ? 20.854 1.119 -26.533 1.00 62.31 85 ARG A CA 1
ATOM 670 C C . ARG A 1 85 ? 21.679 2.263 -25.926 1.00 62.31 85 ARG A C 1
ATOM 672 O O . ARG A 1 85 ? 22.093 3.167 -26.651 1.00 62.31 85 ARG A O 1
ATOM 679 N N . ILE A 1 86 ? 21.991 2.188 -24.630 1.00 69.31 86 ILE A N 1
ATOM 680 C CA . ILE A 1 86 ? 22.835 3.172 -23.930 1.00 69.31 86 ILE A CA 1
ATOM 681 C C . ILE A 1 86 ? 24.299 3.072 -24.384 1.00 69.31 86 ILE A C 1
ATOM 683 O O . ILE A 1 86 ? 24.950 4.102 -24.582 1.00 69.31 86 ILE A O 1
ATOM 687 N N . PHE A 1 87 ? 24.828 1.862 -24.596 1.00 72.69 87 PHE A N 1
ATOM 688 C CA . PHE A 1 87 ? 26.205 1.695 -25.073 1.00 72.69 87 PHE A CA 1
ATOM 689 C C . PHE A 1 87 ? 26.388 2.260 -26.490 1.00 72.69 87 PHE A C 1
ATOM 691 O O . PHE A 1 87 ? 27.335 3.012 -26.737 1.00 72.69 87 PHE A O 1
ATOM 698 N N . TRP A 1 88 ? 25.432 2.003 -27.392 1.00 69.56 88 TRP A N 1
ATOM 699 C CA . TRP A 1 88 ? 25.470 2.540 -28.757 1.00 69.56 88 TRP A CA 1
ATOM 700 C C . TRP A 1 88 ? 25.332 4.070 -28.785 1.00 69.56 88 TRP A C 1
ATOM 702 O O . TRP A 1 88 ? 26.067 4.748 -29.502 1.00 69.56 88 TRP A O 1
ATOM 712 N N . GLN A 1 89 ? 24.483 4.647 -27.925 1.00 76.75 89 GLN A N 1
ATOM 713 C CA . GLN A 1 89 ? 24.383 6.105 -27.772 1.00 76.75 89 GLN A CA 1
ATOM 714 C C . GLN A 1 89 ? 25.670 6.749 -27.235 1.00 76.75 89 GLN A C 1
ATOM 716 O O . GLN A 1 89 ? 26.005 7.863 -27.642 1.00 76.75 89 GLN A O 1
ATOM 721 N N . ARG A 1 90 ? 26.423 6.079 -26.350 1.00 79.38 90 ARG A N 1
ATOM 722 C CA . ARG A 1 90 ? 27.702 6.612 -25.842 1.00 79.38 90 ARG A CA 1
ATOM 723 C C . ARG A 1 90 ? 28.797 6.613 -26.912 1.00 79.38 90 ARG A C 1
ATOM 725 O O . ARG A 1 90 ? 29.561 7.572 -26.960 1.00 79.38 90 ARG A O 1
ATOM 732 N N . TRP A 1 91 ? 28.836 5.613 -27.791 1.00 78.50 91 TRP A N 1
ATOM 733 C CA . TRP A 1 91 ? 29.792 5.558 -28.909 1.00 78.50 91 TRP A CA 1
ATOM 734 C C . TRP A 1 91 ? 29.399 6.438 -30.106 1.00 78.50 91 TRP A C 1
ATOM 736 O O . TRP A 1 91 ? 30.275 6.952 -30.797 1.00 78.50 91 TRP A O 1
ATOM 746 N N . ALA A 1 92 ? 28.106 6.680 -30.335 1.00 80.50 92 ALA A N 1
ATOM 747 C CA . ALA A 1 92 ? 27.638 7.517 -31.444 1.00 80.50 92 ALA A CA 1
ATOM 748 C C . ALA A 1 92 ? 27.834 9.029 -31.210 1.00 80.50 92 ALA A C 1
ATOM 750 O O . ALA A 1 92 ? 27.929 9.796 -32.168 1.00 80.50 92 ALA A O 1
ATOM 751 N N . ARG A 1 93 ? 27.929 9.480 -29.950 1.00 78.56 93 ARG A N 1
ATOM 752 C CA . ARG A 1 93 ? 28.136 10.898 -29.594 1.00 78.56 93 ARG A CA 1
ATOM 753 C C . ARG A 1 93 ? 29.381 11.545 -30.225 1.00 78.56 93 ARG A C 1
ATOM 755 O O . ARG A 1 93 ? 29.219 12.609 -30.825 1.00 78.56 93 ARG A O 1
ATOM 762 N N . PRO A 1 94 ? 30.592 10.960 -30.145 1.00 81.69 94 PRO A N 1
ATOM 763 C CA . PRO A 1 94 ? 31.762 11.542 -30.805 1.00 81.69 94 PRO A CA 1
ATOM 764 C C . PRO A 1 94 ? 31.638 11.541 -32.336 1.00 81.69 94 PRO A C 1
ATOM 766 O O . PRO A 1 94 ? 32.071 12.493 -32.980 1.00 81.69 94 PRO A O 1
ATOM 769 N N . VAL A 1 95 ? 30.992 10.526 -32.922 1.00 86.06 95 VAL A N 1
ATOM 770 C CA . VAL A 1 95 ? 30.790 10.434 -34.380 1.00 86.06 95 VAL A CA 1
ATOM 771 C C . VAL A 1 95 ? 29.855 11.537 -34.879 1.00 86.06 95 VAL A C 1
ATOM 773 O O . VAL A 1 95 ? 30.154 12.195 -35.874 1.00 86.06 95 VAL A O 1
ATOM 776 N N . ALA A 1 96 ? 28.761 11.799 -34.159 1.00 81.75 96 ALA A N 1
ATOM 777 C CA . ALA A 1 96 ? 27.840 12.883 -34.492 1.00 81.75 96 ALA A CA 1
ATOM 778 C C . ALA A 1 96 ? 28.515 14.263 -34.393 1.00 81.75 96 ALA A C 1
ATOM 780 O O . ALA A 1 96 ? 28.343 15.095 -35.281 1.00 81.75 96 ALA A O 1
ATOM 781 N N . ALA A 1 97 ? 29.335 14.495 -33.360 1.00 85.00 97 ALA A N 1
ATOM 782 C CA . ALA A 1 97 ? 30.081 15.745 -33.215 1.00 85.00 97 ALA A CA 1
ATOM 783 C C . ALA A 1 97 ? 31.090 15.956 -34.360 1.00 85.00 97 ALA A C 1
ATOM 785 O O . ALA A 1 97 ? 31.164 17.051 -34.920 1.00 85.00 97 ALA A O 1
ATOM 786 N N . ALA A 1 98 ? 31.816 14.906 -34.758 1.00 87.50 98 ALA A N 1
ATOM 787 C CA . ALA A 1 98 ? 32.745 14.962 -35.886 1.00 87.50 98 ALA A CA 1
ATOM 788 C C . ALA A 1 98 ? 32.027 15.246 -37.219 1.00 87.50 98 ALA A C 1
ATOM 790 O O . ALA A 1 98 ? 32.494 16.071 -38.004 1.00 87.50 98 ALA A O 1
ATOM 791 N N . ALA A 1 99 ? 30.866 14.625 -37.453 1.00 86.81 99 ALA A N 1
ATOM 792 C CA . ALA A 1 99 ? 30.051 14.886 -38.638 1.00 86.81 99 ALA A CA 1
ATOM 793 C C . ALA A 1 99 ? 29.556 16.343 -38.687 1.00 86.81 99 ALA A C 1
ATOM 795 O O . ALA A 1 99 ? 29.630 16.982 -39.737 1.00 86.81 99 ALA A O 1
ATOM 796 N N . CYS A 1 100 ? 29.126 16.904 -37.552 1.00 89.38 100 CYS A N 1
ATOM 797 C CA . CYS A 1 100 ? 28.730 18.311 -37.466 1.00 89.38 100 CYS A CA 1
ATOM 798 C C . CYS A 1 100 ? 29.898 19.265 -37.756 1.00 89.38 100 CYS A C 1
ATOM 800 O O . CYS A 1 100 ? 29.710 20.256 -38.459 1.00 89.38 100 CYS A O 1
ATOM 802 N N . LEU A 1 101 ? 31.105 18.964 -37.263 1.00 91.44 101 LEU A N 1
ATOM 803 C CA . LEU A 1 101 ? 32.297 19.771 -37.545 1.00 91.44 101 LEU A CA 1
ATOM 804 C C . LEU A 1 101 ? 32.706 19.702 -39.020 1.00 91.44 101 LEU A C 1
ATOM 806 O O . LEU A 1 101 ? 33.049 20.732 -39.595 1.00 91.44 101 LEU A O 1
ATOM 810 N N . LEU A 1 102 ? 32.616 18.528 -39.654 1.00 90.75 102 LEU A N 1
ATOM 811 C CA . LEU A 1 102 ? 32.863 18.379 -41.092 1.00 90.75 102 LEU A CA 1
ATOM 812 C C . LEU A 1 102 ? 31.856 19.171 -41.929 1.00 90.75 102 LEU A C 1
ATOM 814 O O . LEU A 1 102 ? 32.254 19.875 -42.857 1.00 90.75 102 LEU A O 1
ATOM 818 N N . LEU A 1 103 ? 30.569 19.111 -41.576 1.00 89.56 103 LEU A N 1
ATOM 819 C CA . LEU A 1 103 ? 29.542 19.913 -42.239 1.00 89.56 103 LEU A CA 1
ATOM 820 C C . LEU A 1 103 ? 29.822 21.409 -42.063 1.00 89.56 103 LEU A C 1
ATOM 822 O O . LEU A 1 103 ? 29.881 22.128 -43.060 1.00 89.56 103 LEU A O 1
ATOM 826 N N . ALA A 1 104 ? 30.093 21.871 -40.840 1.00 90.44 104 ALA A N 1
ATOM 827 C CA . ALA A 1 104 ? 30.409 23.273 -40.565 1.00 90.44 104 ALA A CA 1
ATOM 828 C C . ALA A 1 104 ? 31.665 23.757 -41.313 1.00 90.44 104 ALA A C 1
ATOM 830 O O . ALA A 1 104 ? 31.657 24.845 -41.890 1.00 90.44 104 ALA A O 1
ATOM 831 N N . ALA A 1 105 ? 32.720 22.939 -41.364 1.00 91.25 105 ALA A N 1
ATOM 832 C CA . ALA A 1 105 ? 33.941 23.246 -42.104 1.00 91.25 105 ALA A CA 1
ATOM 833 C C . ALA A 1 105 ? 33.693 23.305 -43.619 1.00 91.25 105 ALA A C 1
ATOM 835 O O . ALA A 1 105 ? 34.171 24.227 -44.278 1.00 91.25 105 ALA A O 1
ATOM 836 N N . SER A 1 106 ? 32.905 22.374 -44.170 1.00 89.19 106 SER A N 1
ATOM 837 C CA . SER A 1 106 ? 32.558 22.368 -45.598 1.00 89.19 106 SER A CA 1
ATOM 838 C C . SER A 1 106 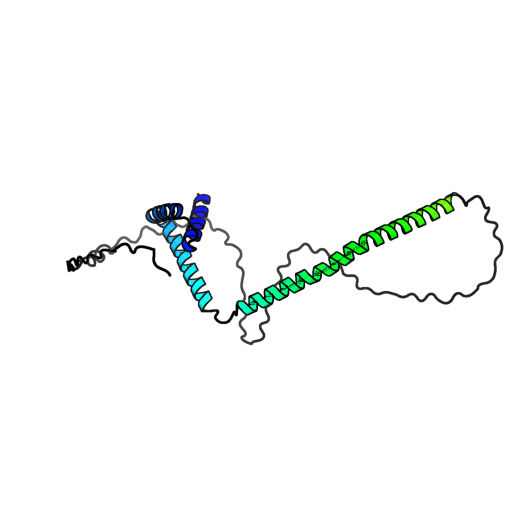? 31.747 23.606 -46.001 1.00 89.19 106 SER A C 1
ATOM 840 O O . SER A 1 106 ? 32.052 24.251 -47.005 1.00 89.19 106 SER A O 1
ATOM 842 N N . LEU A 1 107 ? 30.780 24.003 -45.166 1.00 90.31 107 LEU A N 1
ATOM 843 C CA . LEU A 1 107 ? 29.973 25.207 -45.352 1.00 90.31 107 LEU A CA 1
ATOM 844 C C . LEU A 1 107 ? 30.838 26.468 -45.258 1.00 90.31 107 LEU A C 1
ATOM 846 O O . LEU A 1 107 ? 30.783 27.307 -46.156 1.00 90.31 107 LEU A O 1
ATOM 850 N N . GLY A 1 108 ? 31.698 26.572 -44.242 1.00 88.12 108 GLY A N 1
ATOM 851 C CA . GLY A 1 108 ? 32.623 27.698 -44.092 1.00 88.12 108 GLY A CA 1
ATOM 852 C C . GLY A 1 108 ? 33.602 27.828 -45.263 1.00 88.12 108 GLY A C 1
ATOM 853 O O . GLY A 1 108 ? 33.812 28.929 -45.772 1.00 88.12 108 GLY A O 1
ATOM 854 N N . TYR A 1 109 ? 34.145 26.707 -45.743 1.00 89.50 109 TYR A N 1
ATOM 855 C CA . TYR A 1 109 ? 35.057 26.690 -46.886 1.00 89.50 109 TYR A CA 1
ATOM 856 C C . TYR A 1 109 ? 34.354 27.096 -48.188 1.00 89.50 109 TYR A C 1
ATOM 858 O O . TYR A 1 109 ? 34.870 27.936 -48.925 1.00 89.50 109 TYR A O 1
ATOM 866 N N . SER A 1 110 ? 33.145 26.577 -48.439 1.00 82.25 110 SER A N 1
ATOM 867 C CA . SER A 1 110 ? 32.344 26.959 -49.613 1.00 82.25 110 SER A CA 1
ATOM 868 C C . SER A 1 110 ? 32.006 28.455 -49.620 1.00 82.25 110 SER A C 1
ATOM 870 O O . SER A 1 110 ? 32.108 29.117 -50.653 1.00 82.25 110 SER A O 1
ATOM 872 N N . TRP A 1 111 ? 31.702 29.018 -48.448 1.00 85.69 111 TRP A N 1
ATOM 873 C CA . TRP A 1 111 ? 31.400 30.437 -48.290 1.00 85.69 111 TRP A CA 1
ATOM 874 C C . TRP A 1 111 ? 32.634 31.324 -48.500 1.00 85.69 111 TRP A C 1
ATOM 876 O O . TRP A 1 111 ? 32.546 32.395 -49.102 1.00 85.69 111 TRP A O 1
ATOM 886 N N . HIS A 1 112 ? 33.803 30.878 -48.033 1.00 80.31 112 HIS A N 1
ATOM 887 C CA . HIS A 1 112 ? 35.065 31.590 -48.233 1.00 80.31 112 HIS A CA 1
ATOM 888 C C . HIS A 1 112 ? 35.509 31.563 -49.705 1.00 80.31 112 HIS A C 1
ATOM 890 O O . HIS A 1 112 ? 35.964 32.580 -50.228 1.00 80.31 112 HIS A O 1
ATOM 896 N N . ALA A 1 113 ? 35.313 30.439 -50.401 1.00 80.69 113 ALA A N 1
ATOM 897 C CA . ALA A 1 113 ? 35.583 30.329 -51.834 1.00 80.69 113 ALA A CA 1
ATOM 898 C C . ALA A 1 113 ? 34.689 31.268 -52.665 1.00 80.69 113 ALA A C 1
ATOM 900 O O . ALA A 1 113 ? 35.173 31.916 -53.592 1.00 80.69 113 ALA A O 1
ATOM 901 N N . TYR A 1 114 ? 33.416 31.424 -52.285 1.00 77.88 114 TYR A N 1
ATOM 902 C CA . TYR A 1 114 ? 32.483 32.323 -52.974 1.00 77.88 114 TYR A CA 1
ATOM 903 C C . TYR A 1 114 ? 32.833 33.811 -52.796 1.00 77.88 114 TYR A C 1
ATOM 905 O O . TYR A 1 114 ? 32.601 34.618 -53.692 1.00 77.88 114 TYR A O 1
ATOM 913 N N . LYS A 1 115 ? 33.432 34.192 -51.658 1.00 75.62 115 LYS A N 1
ATOM 914 C CA . LYS A 1 115 ? 33.832 35.586 -51.393 1.00 75.62 115 LYS A CA 1
ATOM 915 C C . LYS A 1 115 ? 35.102 36.030 -52.123 1.00 75.62 115 LYS A C 1
ATOM 917 O O . LYS A 1 115 ? 35.252 37.224 -52.361 1.00 75.62 115 LYS A O 1
ATOM 922 N N . HIS A 1 116 ? 35.999 35.109 -52.479 1.00 63.50 116 HIS A N 1
ATOM 923 C CA . HIS A 1 116 ? 37.276 35.448 -53.127 1.00 63.50 116 HIS A CA 1
ATOM 924 C C . HIS A 1 116 ? 37.309 35.205 -54.641 1.00 63.50 116 HIS A C 1
ATOM 926 O O . HIS A 1 116 ? 38.293 35.553 -55.289 1.00 63.50 116 HIS A O 1
ATOM 932 N N . GLY A 1 117 ? 36.240 34.658 -55.221 1.00 57.31 117 GLY A N 1
ATOM 933 C CA . GLY A 1 117 ? 36.144 34.367 -56.649 1.00 57.31 117 GLY A CA 1
ATOM 934 C C . GLY A 1 117 ? 35.019 35.130 -57.338 1.00 57.31 117 GLY A C 1
ATOM 935 O O . GLY A 1 117 ? 34.109 34.508 -57.865 1.00 57.31 117 GLY A O 1
ATOM 936 N N . SER A 1 118 ? 35.052 36.465 -57.346 1.00 55.06 118 SER A N 1
ATOM 937 C CA . SER A 1 118 ? 34.167 37.246 -58.225 1.00 55.06 118 SER A CA 1
ATOM 938 C C . SER A 1 118 ? 34.827 38.546 -58.678 1.00 55.06 118 SER A C 1
ATOM 940 O O . SER A 1 118 ? 34.391 39.652 -58.362 1.00 55.06 118 SER A O 1
ATOM 942 N N . SER A 1 119 ? 35.907 38.408 -59.441 1.00 56.88 119 SER A N 1
ATOM 943 C CA . SER A 1 119 ? 36.372 39.456 -60.367 1.00 56.88 119 SER A CA 1
ATOM 944 C C . SER A 1 119 ? 36.735 38.878 -61.739 1.00 56.88 119 SER A C 1
ATOM 946 O O . SER A 1 119 ? 37.441 39.510 -62.515 1.00 56.88 119 SER A O 1
ATOM 948 N N . GLY A 1 120 ? 36.260 37.662 -62.033 1.00 55.06 120 GLY A N 1
ATOM 949 C CA . GLY A 1 120 ? 36.341 37.064 -63.358 1.00 55.06 120 GLY A CA 1
ATOM 950 C C . GLY A 1 120 ? 35.081 37.410 -64.132 1.00 55.06 120 GLY A C 1
ATOM 951 O O . GLY A 1 120 ? 34.015 36.873 -63.843 1.00 55.06 120 GLY A O 1
ATOM 952 N N . ASP A 1 121 ? 35.225 38.333 -65.070 1.00 51.94 121 ASP A N 1
ATOM 953 C CA . ASP A 1 121 ? 34.259 38.651 -66.115 1.00 51.94 121 ASP A CA 1
ATOM 954 C C . ASP A 1 121 ? 33.720 37.343 -66.739 1.00 51.94 121 ASP A C 1
ATOM 956 O O . ASP A 1 121 ? 34.527 36.509 -67.176 1.00 51.94 121 ASP A O 1
ATOM 960 N N . PRO A 1 122 ? 32.398 37.082 -66.740 1.00 61.75 122 PRO A N 1
ATOM 961 C CA . PRO A 1 122 ? 31.844 35.908 -67.394 1.00 61.75 122 PRO A CA 1
ATOM 962 C C . PRO A 1 122 ? 31.928 36.102 -68.910 1.00 61.75 122 PRO A C 1
ATOM 964 O O . PRO A 1 122 ? 30.957 36.466 -69.572 1.00 61.75 122 PRO A O 1
ATOM 967 N N . THR A 1 123 ? 33.096 35.821 -69.482 1.00 58.88 123 THR A N 1
ATOM 968 C CA . THR A 1 123 ? 33.237 35.625 -70.922 1.00 58.88 123 THR A CA 1
ATOM 969 C C . THR A 1 123 ? 32.417 34.395 -71.292 1.00 58.88 123 THR A C 1
ATOM 971 O O . THR A 1 123 ? 32.808 33.256 -71.036 1.00 58.88 123 THR A O 1
ATOM 974 N N . ILE A 1 124 ? 31.245 34.647 -71.868 1.00 56.19 124 ILE A N 1
ATOM 975 C CA . ILE A 1 124 ? 30.356 33.661 -72.475 1.00 56.19 124 ILE A CA 1
ATOM 976 C C . ILE A 1 124 ? 31.122 33.005 -73.629 1.00 56.19 124 ILE A C 1
ATOM 978 O O . ILE A 1 124 ? 31.116 33.489 -74.759 1.00 56.19 124 ILE A O 1
ATOM 982 N N . ALA A 1 125 ? 31.823 31.912 -73.343 1.00 53.00 125 ALA A N 1
ATOM 983 C CA . ALA A 1 125 ? 32.469 31.090 -74.350 1.00 53.00 125 ALA A CA 1
ATOM 984 C C . ALA A 1 125 ? 31.627 29.837 -74.600 1.00 53.00 125 ALA A C 1
ATOM 986 O O . ALA A 1 125 ? 31.642 28.892 -73.820 1.00 53.00 125 ALA A O 1
ATOM 987 N N . GLY A 1 126 ? 30.934 29.849 -75.738 1.00 47.06 126 GLY A N 1
ATOM 988 C CA . GLY A 1 126 ? 30.774 28.661 -76.571 1.00 47.06 126 GLY A CA 1
ATOM 989 C C . GLY A 1 126 ? 29.699 27.665 -76.152 1.00 47.06 126 GLY A C 1
ATOM 990 O O . GLY A 1 126 ? 29.920 26.773 -75.341 1.00 47.06 126 GLY A O 1
ATOM 991 N N . ALA A 1 127 ? 28.568 27.743 -76.851 1.00 55.03 127 ALA A N 1
ATOM 992 C CA . ALA A 1 127 ? 27.675 26.615 -77.050 1.00 55.03 127 ALA A CA 1
ATOM 993 C C . ALA A 1 127 ? 28.457 25.404 -77.602 1.00 55.03 127 ALA A C 1
ATOM 995 O O . ALA A 1 127 ? 29.036 25.470 -78.686 1.00 55.03 127 ALA A O 1
ATOM 996 N N . GLY A 1 128 ? 28.454 24.305 -76.848 1.00 53.47 128 GLY A N 1
ATOM 997 C CA . GLY A 1 128 ? 28.924 22.980 -77.255 1.00 53.47 128 GLY A CA 1
ATOM 998 C C . GLY A 1 128 ? 27.832 21.933 -76.993 1.00 53.47 128 GLY A C 1
ATOM 999 O O . GLY A 1 128 ? 27.004 22.136 -76.105 1.00 53.47 128 GLY A O 1
ATOM 1000 N N . PRO A 1 129 ? 27.764 20.860 -77.800 1.00 57.06 129 PRO A N 1
ATOM 1001 C CA . PRO A 1 129 ? 26.530 20.130 -78.067 1.00 57.06 129 PRO A CA 1
ATOM 1002 C C . PRO A 1 129 ? 26.090 19.206 -76.929 1.00 57.06 129 PRO A C 1
ATOM 1004 O O . PRO A 1 129 ? 26.893 18.619 -76.210 1.00 57.06 129 PRO A O 1
ATOM 1007 N N . ALA A 1 130 ? 24.769 19.060 -76.839 1.00 56.81 130 ALA A N 1
ATOM 1008 C CA . ALA A 1 130 ? 24.043 18.210 -75.913 1.00 56.81 130 ALA A CA 1
ATOM 1009 C C . ALA A 1 130 ? 24.580 16.769 -75.870 1.00 56.81 130 ALA A C 1
ATOM 1011 O O . ALA A 1 130 ? 24.309 15.956 -76.754 1.00 56.81 130 ALA A O 1
ATOM 1012 N N . THR A 1 131 ? 25.272 16.419 -74.790 1.00 50.72 131 THR A N 1
ATOM 1013 C CA . THR A 1 131 ? 25.427 15.025 -74.375 1.00 50.72 131 THR A CA 1
ATOM 1014 C C . THR A 1 131 ? 24.283 14.653 -73.441 1.00 50.72 131 THR A C 1
ATOM 1016 O O . THR A 1 131 ? 24.197 15.133 -72.312 1.00 50.72 131 THR A O 1
ATOM 1019 N N . ASN A 1 132 ? 23.401 13.794 -73.957 1.00 61.66 132 ASN A N 1
ATOM 1020 C CA . ASN A 1 132 ? 22.357 13.081 -73.231 1.00 61.66 132 ASN A CA 1
ATOM 1021 C C . ASN A 1 132 ? 22.906 12.464 -71.936 1.00 61.66 132 ASN A C 1
ATOM 1023 O O . ASN A 1 132 ? 23.703 11.527 -71.981 1.00 61.66 132 ASN A O 1
ATOM 1027 N N . LEU A 1 133 ? 22.435 12.957 -70.792 1.00 50.72 133 LEU A N 1
ATOM 1028 C CA . LEU A 1 133 ? 22.556 12.261 -69.515 1.00 50.72 133 LEU A CA 1
ATOM 1029 C C . LEU A 1 133 ? 21.330 11.352 -69.327 1.00 50.72 133 LEU A C 1
ATOM 1031 O O . LEU A 1 133 ? 20.205 11.784 -69.593 1.00 50.72 133 LEU A O 1
ATOM 1035 N N . PRO A 1 134 ? 21.524 10.093 -68.896 1.00 55.53 134 PRO A N 1
ATOM 1036 C CA . PRO A 1 134 ? 20.440 9.140 -68.717 1.00 55.53 134 PRO A CA 1
ATOM 1037 C C . PRO A 1 134 ? 19.503 9.585 -67.591 1.00 55.53 134 PRO A C 1
ATOM 1039 O O . PRO A 1 134 ? 19.937 10.077 -66.550 1.00 55.53 134 PRO A O 1
ATOM 1042 N N . ALA A 1 135 ? 18.208 9.390 -67.834 1.00 54.88 135 ALA A N 1
ATOM 1043 C CA . ALA A 1 135 ? 17.100 9.739 -66.961 1.00 54.88 135 ALA A CA 1
ATOM 1044 C C . ALA A 1 135 ? 17.383 9.427 -65.483 1.00 54.88 135 ALA A C 1
ATOM 1046 O O . ALA A 1 135 ? 17.536 8.270 -65.084 1.00 54.88 135 ALA A O 1
ATOM 1047 N N . ALA A 1 136 ? 17.402 10.479 -64.663 1.00 50.62 136 ALA A N 1
ATOM 1048 C CA . ALA A 1 136 ? 17.394 10.358 -63.218 1.00 50.62 136 ALA A CA 1
ATOM 1049 C C . ALA A 1 136 ? 16.136 9.585 -62.794 1.00 50.62 136 ALA A C 1
ATOM 1051 O O . ALA A 1 136 ? 15.006 10.059 -62.927 1.00 50.62 136 ALA A O 1
ATOM 1052 N N . LYS A 1 137 ? 16.342 8.364 -62.298 1.00 57.94 137 LYS A N 1
ATOM 1053 C CA . LYS A 1 137 ? 15.299 7.533 -61.702 1.00 57.94 137 LYS A CA 1
ATOM 1054 C C . LYS A 1 137 ? 14.869 8.178 -60.386 1.00 57.94 137 LYS A C 1
ATOM 1056 O O . LYS A 1 137 ? 15.536 8.033 -59.366 1.00 57.94 137 LYS A O 1
ATOM 1061 N N . VAL A 1 138 ? 13.754 8.901 -60.428 1.00 54.81 138 VAL A N 1
ATOM 1062 C CA . VAL A 1 138 ? 13.063 9.433 -59.250 1.00 54.81 138 VAL A CA 1
ATOM 1063 C C . VAL A 1 138 ? 12.570 8.250 -58.418 1.00 54.81 138 VAL A C 1
ATOM 1065 O O . VAL A 1 138 ? 11.571 7.612 -58.743 1.00 54.81 138 VAL A O 1
ATOM 1068 N N . VAL A 1 139 ? 13.296 7.928 -57.351 1.00 58.75 139 VAL A N 1
ATOM 1069 C CA . VAL A 1 139 ? 12.821 7.011 -56.315 1.00 58.75 139 VAL A CA 1
ATOM 1070 C C . VAL A 1 139 ? 11.911 7.819 -55.395 1.00 58.75 139 VAL A C 1
ATOM 1072 O O . VAL A 1 139 ? 12.381 8.563 -54.536 1.00 58.75 139 VAL A O 1
ATOM 1075 N N . ARG A 1 140 ? 10.595 7.707 -55.611 1.00 46.59 140 ARG A N 1
ATOM 1076 C CA . ARG A 1 140 ? 9.589 8.111 -54.624 1.00 46.59 140 ARG A CA 1
ATOM 1077 C C . ARG A 1 140 ? 9.665 7.133 -53.459 1.00 46.59 140 ARG A C 1
ATOM 1079 O O . ARG A 1 140 ? 9.374 5.952 -53.620 1.00 46.59 140 ARG A O 1
ATOM 1086 N N . VAL A 1 141 ? 10.096 7.631 -52.308 1.00 54.66 141 VAL A N 1
ATOM 1087 C CA . VAL A 1 141 ? 9.960 6.930 -51.034 1.00 54.66 141 VAL A CA 1
ATOM 1088 C C . VAL A 1 141 ? 8.646 7.402 -50.427 1.00 54.66 141 VAL A C 1
ATOM 1090 O O . VAL A 1 141 ? 8.593 8.456 -49.797 1.00 54.66 141 VAL A O 1
ATOM 1093 N N . ASP A 1 142 ? 7.583 6.638 -50.661 1.00 54.34 142 ASP A N 1
ATOM 1094 C CA . ASP A 1 142 ? 6.326 6.781 -49.933 1.00 54.34 142 ASP A CA 1
ATOM 1095 C C . ASP A 1 142 ? 6.530 6.207 -48.524 1.00 54.34 142 ASP A C 1
ATOM 1097 O O . ASP A 1 142 ? 6.430 5.003 -48.289 1.00 54.34 142 ASP A O 1
ATOM 1101 N N . GLY A 1 143 ? 6.909 7.074 -47.587 1.00 58.16 143 GLY A N 1
ATOM 1102 C CA . GLY A 1 143 ? 6.871 6.777 -46.158 1.00 58.16 143 GLY A CA 1
ATOM 1103 C C . GLY A 1 143 ? 5.527 7.220 -45.575 1.00 58.16 143 GLY A C 1
ATOM 1104 O O . GLY A 1 143 ? 5.051 8.299 -45.935 1.00 58.16 143 GLY A O 1
ATOM 1105 N N . PRO A 1 144 ? 4.899 6.440 -44.675 1.00 54.69 144 PRO A N 1
ATOM 1106 C CA . PRO A 1 144 ? 3.654 6.850 -44.046 1.00 54.69 144 PRO A CA 1
ATOM 1107 C C . PRO A 1 144 ? 3.917 8.094 -43.194 1.00 54.69 144 PRO A C 1
ATOM 1109 O O . PRO A 1 144 ? 4.678 8.053 -42.226 1.00 54.69 144 PRO A O 1
ATOM 1112 N N . LEU A 1 145 ? 3.278 9.203 -43.569 1.00 47.00 145 LEU A N 1
ATOM 1113 C CA . LEU A 1 145 ? 3.083 10.356 -42.700 1.00 47.00 145 LEU A CA 1
ATOM 1114 C C . LEU A 1 145 ? 2.325 9.863 -41.466 1.00 47.00 145 LEU A C 1
ATOM 1116 O O . LEU A 1 145 ? 1.105 9.721 -41.475 1.00 47.00 145 LEU A O 1
ATOM 1120 N N . ALA A 1 146 ? 3.070 9.545 -40.411 1.00 46.91 146 ALA A N 1
ATOM 1121 C CA . ALA A 1 146 ? 2.507 9.430 -39.085 1.00 46.91 146 ALA A CA 1
ATOM 1122 C C . ALA A 1 146 ? 2.012 10.827 -38.702 1.00 46.91 146 ALA A C 1
ATOM 1124 O O . ALA A 1 146 ? 2.801 11.706 -38.352 1.00 46.91 146 ALA A O 1
ATOM 1125 N N . ASP A 1 147 ? 0.702 11.024 -38.830 1.00 44.62 147 ASP A N 1
ATOM 1126 C CA . ASP A 1 147 ? -0.038 12.146 -38.272 1.00 44.62 147 ASP A CA 1
ATOM 1127 C C . ASP A 1 147 ? 0.257 12.227 -36.771 1.00 44.62 147 ASP A C 1
ATOM 1129 O O . ASP A 1 147 ? -0.378 11.580 -35.936 1.00 44.62 147 ASP A O 1
ATOM 1133 N N . MET A 1 148 ? 1.246 13.040 -36.406 1.00 45.66 148 MET A N 1
ATOM 1134 C CA . MET A 1 148 ? 1.509 13.408 -35.023 1.00 45.66 148 MET A CA 1
ATOM 1135 C C . MET A 1 148 ? 0.501 14.488 -34.619 1.00 45.66 148 MET A C 1
ATOM 1137 O O . MET A 1 148 ? 0.842 15.647 -34.390 1.00 45.66 148 MET A O 1
ATOM 1141 N N . ARG A 1 149 ? -0.780 14.111 -34.552 1.00 41.34 149 ARG A N 1
ATOM 1142 C CA . ARG A 1 149 ? -1.784 14.898 -33.838 1.00 41.34 149 ARG A CA 1
ATOM 1143 C C . ARG A 1 149 ? -1.588 14.654 -32.350 1.00 41.34 149 ARG A C 1
ATOM 1145 O O . ARG A 1 149 ? -1.970 13.616 -31.816 1.00 41.34 149 ARG A O 1
ATOM 1152 N N . VAL A 1 150 ? -0.998 15.641 -31.683 1.00 53.12 150 VAL A N 1
ATOM 1153 C CA . VAL A 1 150 ? -1.069 15.796 -30.229 1.00 53.12 150 VAL A CA 1
ATOM 1154 C C . VAL A 1 150 ? -2.537 16.042 -29.875 1.00 53.12 150 VAL A C 1
ATOM 1156 O O . VAL A 1 150 ? -3.020 17.170 -29.891 1.00 53.12 150 VAL A O 1
ATOM 1159 N N . ALA A 1 151 ? -3.273 14.962 -29.626 1.00 42.53 151 ALA A N 1
ATOM 1160 C CA . ALA A 1 151 ? -4.601 15.010 -29.041 1.00 42.53 151 ALA A CA 1
ATOM 1161 C C . ALA A 1 151 ? -4.451 15.035 -27.515 1.00 42.53 151 ALA A C 1
ATOM 1163 O O . ALA A 1 151 ? -4.468 14.002 -26.849 1.00 42.53 151 ALA A O 1
ATOM 1164 N N . THR A 1 152 ? -4.303 16.230 -26.949 1.00 51.41 152 THR A N 1
ATOM 1165 C CA . THR A 1 152 ? -4.612 16.486 -25.539 1.00 51.41 152 THR A CA 1
ATOM 1166 C C . THR A 1 152 ? -6.131 16.469 -25.382 1.00 51.41 152 THR A C 1
ATOM 1168 O O . THR A 1 152 ? -6.813 17.489 -25.414 1.00 51.41 152 THR A O 1
ATOM 1171 N N . SER A 1 153 ? -6.691 15.272 -25.269 1.00 45.81 153 SER A N 1
ATOM 1172 C CA . SER A 1 153 ? -8.031 15.049 -24.731 1.00 45.81 153 SER A CA 1
ATOM 1173 C C . SER A 1 153 ? -8.044 13.672 -24.078 1.00 45.81 153 SER A C 1
ATOM 1175 O O . SER A 1 153 ? -7.701 12.695 -24.747 1.00 45.81 153 SER A O 1
ATOM 1177 N N . PRO A 1 154 ? -8.395 13.558 -22.785 1.00 49.22 154 PRO A N 1
ATOM 1178 C CA . PRO A 1 154 ? -8.526 12.264 -22.139 1.00 49.22 154 PRO A CA 1
ATOM 1179 C C . PRO A 1 154 ? -9.733 11.545 -22.749 1.00 49.22 154 PRO A C 1
ATOM 1181 O O . PRO A 1 154 ? -10.870 11.732 -22.324 1.00 49.22 154 PRO A O 1
ATOM 1184 N N . SER A 1 155 ? -9.508 10.738 -23.790 1.00 41.47 155 SER A N 1
ATOM 1185 C CA . SER A 1 155 ? -10.549 9.838 -24.275 1.00 41.47 155 SER A CA 1
ATOM 1186 C C . SER A 1 155 ? -10.713 8.741 -23.230 1.00 41.47 155 SER A C 1
ATOM 1188 O O . SER A 1 155 ? -9.803 7.930 -23.032 1.00 41.47 155 SER A O 1
ATOM 1190 N N . ILE A 1 156 ? -11.867 8.714 -22.570 1.00 48.41 156 ILE A N 1
ATOM 1191 C CA . ILE A 1 156 ? -12.334 7.570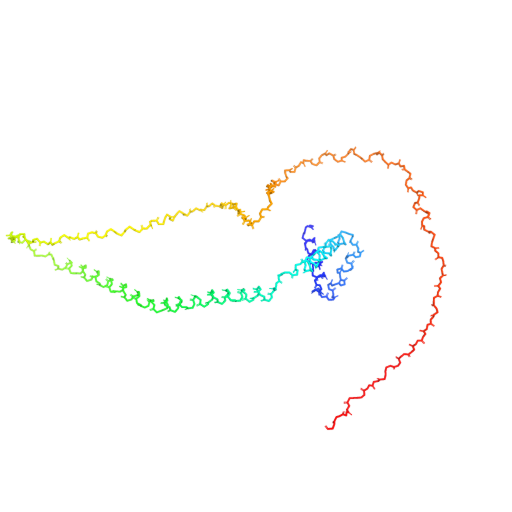 -21.790 1.00 48.41 156 ILE A CA 1
ATOM 1192 C C . ILE A 1 156 ? -12.427 6.398 -22.773 1.00 48.41 156 ILE A C 1
ATOM 1194 O O . ILE A 1 156 ? -13.380 6.277 -23.542 1.00 48.41 156 ILE A O 1
ATOM 1198 N N . ARG A 1 157 ? -11.382 5.565 -22.822 1.00 40.03 157 ARG A N 1
ATOM 1199 C CA . ARG A 1 157 ? -11.397 4.334 -23.610 1.00 40.03 157 ARG A CA 1
ATOM 1200 C C . ARG A 1 157 ? -12.335 3.363 -22.917 1.00 40.03 157 ARG A C 1
ATOM 1202 O O . ARG A 1 157 ? -12.041 2.870 -21.832 1.00 40.03 157 ARG A O 1
ATOM 1209 N N . LYS A 1 158 ? -13.454 3.074 -23.572 1.00 43.53 158 LYS A N 1
ATOM 1210 C CA . LYS A 1 158 ? -14.326 1.957 -23.225 1.00 43.53 158 LYS A CA 1
ATOM 1211 C C . LYS A 1 158 ? -13.546 0.668 -23.509 1.00 43.53 158 LYS A C 1
ATOM 1213 O O . LYS A 1 158 ? -13.407 0.264 -24.661 1.00 43.53 158 LYS A O 1
ATOM 1218 N N . VAL A 1 159 ? -12.946 0.085 -22.474 1.00 41.94 159 VAL A N 1
ATOM 1219 C CA . VAL A 1 159 ? -12.280 -1.219 -22.562 1.00 41.94 159 VAL A CA 1
ATOM 1220 C C . VAL A 1 159 ? -13.382 -2.270 -22.645 1.00 41.94 159 VAL A C 1
ATOM 1222 O O . VAL A 1 159 ? -14.089 -2.509 -21.672 1.00 41.94 159 VAL A O 1
ATOM 1225 N N . THR A 1 160 ? -13.565 -2.848 -23.831 1.00 43.09 160 THR A N 1
ATOM 1226 C CA . THR A 1 160 ? -14.428 -4.017 -24.025 1.00 43.09 160 THR A CA 1
ATOM 1227 C C . THR A 1 160 ? -13.550 -5.239 -23.809 1.00 43.09 160 THR A C 1
ATOM 1229 O O . THR A 1 160 ? -12.639 -5.494 -24.593 1.00 43.09 160 THR A O 1
ATOM 1232 N N . ILE A 1 161 ? -13.758 -5.933 -22.692 1.00 51.00 161 ILE A N 1
ATOM 1233 C CA . ILE A 1 161 ? -13.096 -7.203 -22.404 1.00 51.00 161 ILE A CA 1
ATOM 1234 C C . ILE A 1 161 ? -13.933 -8.270 -23.106 1.00 51.00 161 ILE A C 1
ATOM 1236 O O . ILE A 1 161 ? -14.991 -8.655 -22.616 1.00 51.00 161 ILE A O 1
ATOM 1240 N N . GLU A 1 162 ? -13.503 -8.687 -24.294 1.00 40.03 162 GLU A N 1
ATOM 1241 C CA . GLU A 1 162 ? -14.081 -9.854 -24.957 1.00 40.03 162 GLU A CA 1
ATOM 1242 C C . GLU A 1 162 ? -13.537 -11.108 -24.271 1.00 40.03 162 GLU A C 1
ATOM 1244 O O . GLU A 1 162 ? -12.416 -11.549 -24.520 1.00 40.03 162 GLU A O 1
ATOM 1249 N N . THR A 1 163 ? -14.326 -11.659 -23.351 1.00 53.66 163 THR A N 1
ATOM 1250 C CA . THR A 1 163 ? -14.095 -12.989 -22.789 1.00 53.66 163 THR A CA 1
ATOM 1251 C C . THR A 1 163 ? -14.575 -14.023 -23.816 1.00 53.66 163 THR A C 1
ATOM 1253 O O . THR A 1 163 ? -15.766 -14.033 -24.138 1.00 53.66 163 THR A O 1
ATOM 1256 N N . PRO A 1 164 ? -13.710 -14.899 -24.357 1.00 46.66 164 PRO A N 1
ATOM 1257 C CA . PRO A 1 164 ? -14.149 -15.967 -25.244 1.00 46.66 164 PRO A CA 1
ATOM 1258 C C . PRO A 1 164 ? -14.787 -17.067 -24.387 1.00 46.66 164 PRO A C 1
ATOM 1260 O O . PRO A 1 164 ? -14.094 -17.892 -23.798 1.00 46.66 164 PRO A O 1
ATOM 1263 N N . GLY A 1 165 ? -16.112 -17.029 -24.258 1.00 44.62 165 GLY A N 1
ATOM 1264 C CA . GLY A 1 165 ? -16.859 -17.967 -23.421 1.00 44.62 165 GLY A CA 1
ATOM 1265 C C . GLY A 1 165 ? -18.238 -17.437 -23.057 1.00 44.62 165 GLY A C 1
ATOM 1266 O O . GLY A 1 165 ? -18.450 -16.937 -21.961 1.00 44.62 165 GLY A O 1
ATOM 1267 N N . GLU A 1 166 ? -19.134 -17.506 -24.035 1.00 49.66 166 GLU A N 1
ATOM 1268 C CA . GLU A 1 166 ? -20.597 -17.503 -23.955 1.00 49.66 166 GLU A CA 1
ATOM 1269 C C . GLU A 1 166 ? -21.231 -17.564 -22.546 1.00 49.66 166 GLU A C 1
ATOM 1271 O O . GLU A 1 166 ? -21.420 -18.641 -21.996 1.00 49.66 166 GLU A O 1
ATOM 1276 N N . VAL A 1 167 ? -21.655 -16.404 -22.026 1.00 49.25 167 VAL A N 1
ATOM 1277 C CA . VAL A 1 167 ? -22.997 -16.187 -21.446 1.00 49.25 167 VAL A CA 1
ATOM 1278 C C . VAL A 1 167 ? -23.384 -14.735 -21.744 1.00 49.25 167 VAL A C 1
ATOM 1280 O O . VAL A 1 167 ? -22.759 -13.794 -21.258 1.00 49.25 167 VAL A O 1
ATOM 1283 N N . ALA A 1 168 ? -24.405 -14.545 -22.578 1.00 48.50 168 ALA A N 1
ATOM 1284 C CA . ALA A 1 168 ? -24.929 -13.236 -22.953 1.00 48.50 168 ALA A CA 1
ATOM 1285 C C . ALA A 1 168 ? -25.587 -12.541 -21.746 1.00 48.50 168 ALA A C 1
ATOM 1287 O O . ALA A 1 168 ? -26.760 -12.749 -21.448 1.00 48.50 168 ALA A O 1
ATOM 1288 N N . GLY A 1 169 ? -24.819 -11.700 -21.057 1.00 45.50 169 GLY A N 1
ATOM 1289 C CA . GLY A 1 169 ? -25.309 -10.775 -20.042 1.00 45.50 169 GLY A CA 1
ATOM 1290 C C . GLY A 1 169 ? -24.759 -9.384 -20.317 1.00 45.50 169 GLY A C 1
ATOM 1291 O O . GLY A 1 169 ? -23.596 -9.106 -20.035 1.00 45.50 169 GLY A O 1
ATOM 1292 N N . ASN A 1 170 ? -25.587 -8.500 -20.873 1.00 45.88 170 ASN A N 1
ATOM 1293 C CA . ASN A 1 170 ? -25.227 -7.098 -21.077 1.00 45.88 170 ASN A CA 1
ATOM 1294 C C . ASN A 1 170 ? -25.168 -6.395 -19.713 1.00 45.88 170 ASN A C 1
ATOM 1296 O O . ASN A 1 170 ? -26.169 -5.855 -19.243 1.00 45.88 170 ASN A O 1
ATOM 1300 N N . ILE A 1 171 ? -24.007 -6.407 -19.059 1.00 48.19 171 ILE A N 1
ATOM 1301 C CA . ILE A 1 171 ? -23.785 -5.627 -17.840 1.00 48.19 171 ILE A CA 1
ATOM 1302 C C . ILE A 1 171 ? -23.489 -4.183 -18.259 1.00 48.19 171 ILE A C 1
ATOM 1304 O O . ILE A 1 171 ? -22.357 -3.800 -18.555 1.00 48.19 171 ILE A O 1
ATOM 1308 N N . SER A 1 172 ? -24.541 -3.371 -18.303 1.00 42.59 172 SER A N 1
ATOM 1309 C CA . SER A 1 172 ? -24.437 -1.920 -18.433 1.00 42.59 172 SER A CA 1
ATOM 1310 C C . SER A 1 172 ? -24.095 -1.326 -17.066 1.00 42.59 172 SER A C 1
ATOM 1312 O O . SER A 1 172 ? -24.986 -1.072 -16.260 1.00 42.59 172 SER A O 1
ATOM 1314 N N . VAL A 1 173 ? -22.810 -1.101 -16.783 1.00 47.47 173 VAL A N 1
ATOM 1315 C CA . VAL A 1 173 ? -22.402 -0.323 -15.602 1.00 47.47 173 VAL A CA 1
ATOM 1316 C C . VAL A 1 173 ? -22.646 1.156 -15.900 1.00 47.47 173 VAL A C 1
ATOM 1318 O O . VAL A 1 173 ? -21.842 1.818 -16.557 1.00 47.47 173 VAL A O 1
ATOM 1321 N N . ALA A 1 174 ? -23.790 1.670 -15.452 1.00 42.66 174 ALA A N 1
ATOM 1322 C CA . ALA A 1 174 ? -24.040 3.101 -15.392 1.00 42.66 174 ALA A CA 1
ATOM 1323 C C . ALA A 1 174 ? -23.233 3.675 -14.222 1.00 42.66 174 ALA A C 1
ATOM 1325 O O . ALA A 1 174 ? -23.580 3.480 -13.059 1.00 42.66 174 ALA A O 1
ATOM 1326 N N . ILE A 1 175 ? -22.133 4.362 -14.526 1.00 44.84 175 ILE A N 1
ATOM 1327 C CA . ILE A 1 175 ? -21.433 5.189 -13.543 1.00 44.84 175 ILE A CA 1
ATOM 1328 C C . ILE A 1 175 ? -22.333 6.404 -13.312 1.00 44.84 175 ILE A C 1
ATOM 1330 O O . ILE A 1 175 ? -22.363 7.328 -14.123 1.00 44.84 175 ILE A O 1
ATOM 1334 N N . GLY A 1 176 ? -23.152 6.332 -12.262 1.00 38.06 176 GLY A N 1
ATOM 1335 C CA . GLY A 1 176 ? -24.033 7.413 -11.848 1.00 38.06 176 GLY A CA 1
ATOM 1336 C C . GLY A 1 176 ? -23.220 8.653 -11.493 1.00 38.06 176 GLY A C 1
ATOM 1337 O O . GLY A 1 176 ? -22.250 8.576 -10.738 1.00 38.06 176 GLY A O 1
ATOM 1338 N N . SER A 1 177 ? -23.614 9.790 -12.064 1.00 48.81 177 SER A N 1
ATOM 1339 C CA . SER A 1 177 ? -23.131 11.112 -11.679 1.00 48.81 177 SER A CA 1
ATOM 1340 C C . SER A 1 177 ? -23.244 11.308 -10.160 1.00 48.81 177 SER A C 1
ATOM 1342 O O . SER A 1 177 ? -24.204 10.820 -9.559 1.00 48.81 177 SER A O 1
ATOM 1344 N N . PRO A 1 178 ? -22.295 12.018 -9.523 1.00 50.06 178 PRO A N 1
ATOM 1345 C CA . PRO A 1 178 ? -22.340 12.268 -8.091 1.00 50.06 178 PRO A CA 1
ATOM 1346 C C . PRO A 1 178 ? -23.622 13.017 -7.724 1.00 50.06 178 PRO A C 1
ATOM 1348 O O . PRO A 1 178 ? -23.982 14.004 -8.363 1.00 50.06 178 PRO A O 1
ATOM 1351 N N . HIS A 1 179 ? -24.283 12.497 -6.691 1.00 43.75 179 HIS A N 1
ATOM 1352 C CA . HIS A 1 179 ? -25.470 13.036 -6.045 1.00 43.75 179 HIS A CA 1
ATOM 1353 C C . HIS A 1 179 ? -25.413 14.564 -5.922 1.00 43.75 179 HIS A C 1
ATOM 1355 O O . HIS A 1 179 ? -24.626 15.126 -5.158 1.00 43.75 179 HIS A O 1
ATOM 1361 N N . GLU A 1 180 ? -26.297 15.219 -6.663 1.00 47.47 180 GLU A N 1
ATOM 1362 C CA . GLU A 1 180 ? -26.732 16.583 -6.415 1.00 47.47 180 GLU A CA 1
ATOM 1363 C C . GLU A 1 180 ? -27.404 16.595 -5.030 1.00 47.47 180 GLU A C 1
ATOM 1365 O O . GLU A 1 180 ? -28.389 15.893 -4.789 1.00 47.47 180 GLU A O 1
ATOM 1370 N N . MET A 1 181 ? -26.783 17.298 -4.078 1.00 42.62 181 MET A N 1
ATOM 1371 C CA . MET A 1 181 ? -27.268 17.444 -2.707 1.00 42.62 181 MET A CA 1
ATOM 1372 C C . MET A 1 181 ? -28.616 18.168 -2.711 1.00 42.62 181 MET A C 1
ATOM 1374 O O . MET A 1 181 ? -28.691 19.360 -3.006 1.00 42.62 181 MET A O 1
ATOM 1378 N N . ALA A 1 182 ? -29.674 17.443 -2.352 1.00 48.25 182 ALA A N 1
ATOM 1379 C CA . ALA A 1 182 ? -30.953 18.035 -1.991 1.00 48.25 182 ALA A CA 1
ATOM 1380 C C . ALA A 1 182 ? -30.825 18.805 -0.656 1.00 48.25 182 ALA A C 1
ATOM 1382 O O . ALA A 1 182 ? -30.086 18.369 0.230 1.00 48.25 182 ALA A O 1
ATOM 1383 N N . PRO A 1 183 ? -31.531 19.937 -0.490 1.00 57.25 183 PRO A N 1
ATOM 1384 C CA . PRO A 1 183 ? -31.454 20.763 0.711 1.00 57.25 183 PRO A CA 1
ATOM 1385 C C . PRO A 1 183 ? -32.088 20.104 1.951 1.00 57.25 183 PRO A C 1
ATOM 1387 O O . PRO A 1 183 ? -33.159 19.503 1.897 1.00 57.25 183 PRO A O 1
ATOM 1390 N N . GLU A 1 184 ? -31.407 20.296 3.080 1.00 50.22 184 GLU A N 1
ATOM 1391 C CA . GLU A 1 184 ? -31.607 19.779 4.446 1.00 50.22 184 GLU A CA 1
ATOM 1392 C C . GLU A 1 184 ? -32.900 20.219 5.183 1.00 50.22 184 GLU A C 1
ATOM 1394 O O . GLU A 1 184 ? -32.912 20.311 6.406 1.00 50.22 184 GLU A O 1
ATOM 1399 N N . SER A 1 185 ? -34.021 20.498 4.510 1.00 52.38 185 SER A N 1
ATOM 1400 C CA . SER A 1 185 ? -35.200 21.093 5.183 1.00 52.38 185 SER A CA 1
ATOM 1401 C C . SER A 1 185 ? -36.364 20.146 5.519 1.00 52.38 185 SER A C 1
ATOM 1403 O O . SER A 1 185 ? -37.440 20.627 5.865 1.00 52.38 185 SER A O 1
ATOM 1405 N N . ALA A 1 186 ? -36.195 18.818 5.464 1.00 50.75 186 ALA A N 1
ATOM 1406 C CA . ALA A 1 186 ? -37.324 17.877 5.598 1.00 50.75 186 ALA A CA 1
ATOM 1407 C C . ALA A 1 186 ? -37.304 16.918 6.814 1.00 50.75 186 ALA A C 1
ATOM 1409 O O . ALA A 1 186 ? -38.176 16.057 6.904 1.00 50.75 186 ALA A O 1
ATOM 1410 N N . ILE A 1 187 ? -36.363 17.034 7.761 1.00 53.78 187 ILE A N 1
ATOM 1411 C CA . ILE A 1 187 ? -36.213 16.031 8.846 1.00 53.78 187 ILE A CA 1
ATOM 1412 C C . ILE A 1 187 ? -37.018 16.365 10.127 1.00 53.78 187 ILE A C 1
ATOM 1414 O O . ILE A 1 187 ? -37.156 15.522 11.008 1.00 53.78 187 ILE A O 1
ATOM 1418 N N . ASP A 1 188 ? -37.684 17.520 10.208 1.00 49.50 188 ASP A N 1
ATOM 1419 C CA . ASP A 1 188 ? -38.345 17.973 11.450 1.00 49.50 188 ASP A CA 1
ATOM 1420 C C . ASP A 1 188 ? -39.805 17.506 11.665 1.00 49.50 188 ASP A C 1
ATOM 1422 O O . ASP A 1 188 ? -40.500 18.020 12.538 1.00 49.50 188 ASP A O 1
ATOM 1426 N N . SER A 1 189 ? -40.329 16.531 10.908 1.00 53.53 189 SER A N 1
ATOM 1427 C CA . SER A 1 189 ? -41.762 16.151 10.997 1.00 53.53 189 SER A CA 1
ATOM 1428 C C . SER A 1 189 ? -42.091 14.679 11.277 1.00 53.53 189 SER A C 1
ATOM 1430 O O . SER A 1 189 ? -43.264 14.318 11.242 1.00 53.53 189 SER A O 1
ATOM 1432 N N . ALA A 1 190 ? -41.124 13.820 11.624 1.00 49.03 190 ALA A N 1
ATOM 1433 C CA . ALA A 1 190 ? -41.394 12.381 11.808 1.00 49.03 190 ALA A CA 1
ATOM 1434 C C . ALA A 1 190 ? -41.240 11.819 13.242 1.00 49.03 190 ALA A C 1
ATOM 1436 O O . ALA A 1 190 ? -41.458 10.628 13.439 1.00 49.03 190 ALA A O 1
ATOM 1437 N N . MET A 1 191 ? -40.908 12.624 14.262 1.00 48.12 191 MET A N 1
ATOM 1438 C CA . MET A 1 191 ? -40.528 12.103 15.598 1.00 48.12 191 MET A CA 1
ATOM 1439 C C . MET A 1 191 ? -41.574 12.266 16.723 1.00 48.12 191 MET A C 1
ATOM 1441 O O . MET A 1 191 ? -41.262 12.026 17.885 1.00 48.12 191 MET A O 1
ATOM 1445 N N . ALA A 1 192 ? -42.833 12.611 16.426 1.00 52.91 192 ALA A N 1
ATOM 1446 C CA . ALA A 1 192 ? -43.857 12.846 17.462 1.00 52.91 192 ALA A CA 1
ATOM 1447 C C . ALA A 1 192 ? -44.785 11.644 17.782 1.00 52.91 192 ALA A C 1
ATOM 1449 O O . ALA A 1 192 ? -45.772 11.820 18.490 1.00 52.91 192 ALA A O 1
ATOM 1450 N N . GLY A 1 193 ? -44.520 10.432 17.273 1.00 51.12 193 GLY A N 1
ATOM 1451 C CA . GLY A 1 193 ? -45.570 9.402 17.159 1.00 51.12 193 GLY A CA 1
ATOM 1452 C C . GLY A 1 193 ? -45.353 8.009 17.761 1.00 51.12 193 GLY A C 1
ATOM 1453 O O . GLY A 1 193 ? -46.190 7.156 17.498 1.00 51.12 193 GLY A O 1
ATOM 1454 N N . MET A 1 194 ? -44.292 7.717 18.524 1.00 46.88 194 MET A N 1
ATOM 1455 C CA . MET A 1 194 ? -44.062 6.354 19.056 1.00 46.88 194 MET A CA 1
ATOM 1456 C C . MET A 1 194 ? -43.664 6.362 20.536 1.00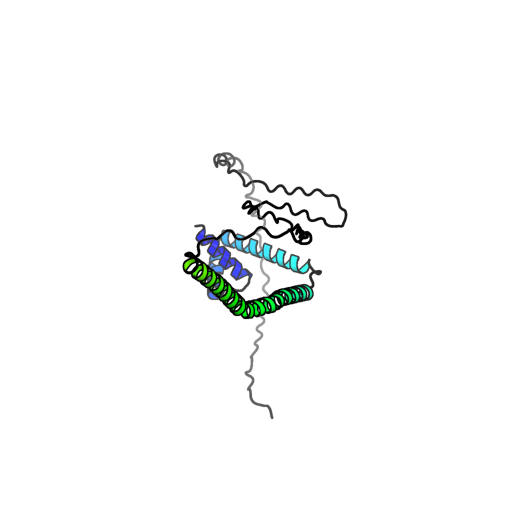 46.88 194 MET A C 1
ATOM 1458 O O . MET A 1 194 ? -42.543 6.037 20.917 1.00 46.88 194 MET A O 1
ATOM 1462 N N . GLY A 1 195 ? -44.622 6.744 21.383 1.00 53.66 195 GLY A N 1
ATOM 1463 C CA . GLY A 1 195 ? -44.622 6.425 22.808 1.00 53.66 195 GLY A CA 1
ATOM 1464 C C . GLY A 1 195 ? -45.607 5.288 23.076 1.00 53.66 195 GLY A C 1
ATOM 1465 O O . GLY A 1 195 ? -46.809 5.489 22.939 1.00 53.66 195 GLY A O 1
ATOM 1466 N N . GLY A 1 196 ? -45.106 4.109 23.450 1.00 56.09 196 GLY A N 1
ATOM 1467 C CA . GLY A 1 196 ? -45.939 2.992 23.901 1.00 56.09 196 GLY A CA 1
ATOM 1468 C C . GLY A 1 196 ? -45.211 1.645 23.910 1.00 56.09 196 GLY A C 1
ATOM 1469 O O . GLY A 1 196 ? -44.879 1.111 22.861 1.00 56.09 196 GLY A O 1
ATOM 1470 N N . ASP A 1 197 ? -45.006 1.101 25.111 1.00 51.22 197 ASP A N 1
ATOM 1471 C CA . ASP A 1 197 ? -45.024 -0.343 25.417 1.00 51.22 197 ASP A CA 1
ATOM 1472 C C . ASP A 1 197 ? -43.773 -1.240 25.337 1.00 51.22 197 ASP A C 1
ATOM 1474 O O . ASP A 1 197 ? -43.883 -2.431 25.619 1.00 51.22 197 ASP A O 1
ATOM 1478 N N . LEU A 1 198 ? -42.552 -0.732 25.141 1.00 53.69 198 LEU A N 1
ATOM 1479 C CA . LEU A 1 198 ? -41.350 -1.603 25.155 1.00 53.69 198 LEU A CA 1
ATOM 1480 C C . LEU A 1 198 ? -40.631 -1.732 26.518 1.00 53.69 198 LEU A C 1
ATOM 1482 O O . LEU A 1 198 ? -39.612 -2.413 26.633 1.00 53.69 198 LEU A O 1
ATOM 1486 N N . SER A 1 199 ? -41.142 -1.117 27.591 1.00 57.78 199 SER A N 1
ATOM 1487 C CA . SER A 1 199 ? -40.412 -1.013 28.872 1.00 57.78 199 SER A CA 1
ATOM 1488 C C . SER A 1 199 ? -40.514 -2.236 29.797 1.00 57.78 199 SER A C 1
ATOM 1490 O O . SER A 1 199 ? -39.729 -2.340 30.742 1.00 57.78 199 SER A O 1
ATOM 1492 N N . ASN A 1 200 ? -41.457 -3.157 29.566 1.00 54.47 200 ASN A N 1
ATOM 1493 C CA . ASN A 1 200 ? -41.758 -4.227 30.531 1.00 54.47 200 ASN A CA 1
ATOM 1494 C C . ASN A 1 200 ? -41.172 -5.605 30.185 1.00 54.47 200 ASN A C 1
ATOM 1496 O O . ASN A 1 200 ? -41.000 -6.425 31.088 1.00 54.47 200 ASN A O 1
ATOM 1500 N N . GLU A 1 201 ? -40.773 -5.859 28.938 1.00 54.91 201 GLU A N 1
ATOM 1501 C CA . GLU A 1 201 ? -40.214 -7.164 28.546 1.00 54.91 201 GLU A CA 1
ATOM 1502 C C . GLU A 1 201 ? -38.699 -7.271 28.774 1.00 54.91 201 GLU A C 1
ATOM 1504 O O . GLU A 1 201 ? -38.204 -8.317 29.200 1.00 54.91 201 GLU A O 1
ATOM 1509 N N . ALA A 1 202 ? -37.962 -6.161 28.668 1.00 53.91 202 ALA A N 1
ATOM 1510 C CA . ALA A 1 202 ? -36.516 -6.140 28.908 1.00 53.91 202 ALA A CA 1
ATOM 1511 C C . ALA A 1 202 ? -36.120 -6.375 30.384 1.00 53.91 202 ALA A C 1
ATOM 1513 O O . ALA A 1 202 ? -34.980 -6.736 30.673 1.00 53.91 202 ALA A O 1
ATOM 1514 N N . ARG A 1 203 ? -37.052 -6.232 31.342 1.00 56.09 203 ARG A N 1
ATOM 1515 C CA . ARG A 1 203 ? -36.782 -6.486 32.772 1.00 56.09 203 ARG A CA 1
ATOM 1516 C C . ARG A 1 203 ? -36.912 -7.956 33.187 1.00 56.09 203 ARG A C 1
ATOM 1518 O O . ARG A 1 203 ? -36.485 -8.300 34.287 1.00 56.09 203 ARG A O 1
ATOM 1525 N N . ARG A 1 204 ? -37.458 -8.842 32.343 1.00 54.47 204 ARG A N 1
ATOM 1526 C CA . ARG A 1 204 ? -37.615 -10.274 32.677 1.00 54.47 204 ARG A CA 1
ATOM 1527 C C . ARG A 1 204 ? -36.409 -11.151 32.329 1.00 54.47 204 ARG A C 1
ATOM 1529 O O . ARG A 1 204 ? -36.296 -12.233 32.893 1.00 54.47 204 ARG A O 1
ATOM 1536 N N . ALA A 1 205 ? -35.483 -10.687 31.490 1.00 54.28 205 ALA A N 1
ATOM 1537 C CA . ALA A 1 205 ? -34.331 -11.483 31.046 1.00 54.28 205 ALA A CA 1
ATOM 1538 C C . ALA A 1 205 ? -33.083 -11.392 31.957 1.00 54.28 205 ALA A C 1
ATOM 1540 O O . ALA A 1 205 ? -32.075 -12.032 31.680 1.00 54.28 205 ALA A O 1
ATOM 1541 N N . LEU A 1 206 ? -33.136 -10.633 33.060 1.00 52.41 206 LEU A N 1
ATOM 1542 C CA . LEU A 1 206 ? -31.983 -10.336 33.930 1.00 52.41 206 LEU A CA 1
ATOM 1543 C C . LEU A 1 206 ? -32.019 -11.060 35.293 1.00 52.41 206 LEU A C 1
ATOM 1545 O O . LEU A 1 206 ? -31.530 -10.547 36.298 1.00 52.41 206 LEU A O 1
ATOM 1549 N N . ARG A 1 207 ? -32.584 -12.276 35.350 1.00 48.16 207 ARG A N 1
ATOM 1550 C CA . ARG A 1 207 ? -32.369 -13.201 36.480 1.00 48.16 207 ARG A CA 1
ATOM 1551 C C . ARG A 1 207 ? -31.173 -14.109 36.180 1.00 48.16 207 ARG A C 1
ATOM 1553 O O . ARG A 1 207 ? -31.311 -15.142 35.535 1.00 48.16 207 ARG A O 1
ATOM 1560 N N . LEU A 1 208 ? -30.006 -13.688 36.663 1.00 59.22 208 LEU A N 1
ATOM 1561 C CA . LEU A 1 208 ? -28.770 -14.470 36.722 1.00 59.22 208 LEU A CA 1
ATOM 1562 C C . LEU A 1 208 ? -28.962 -15.753 37.559 1.00 59.22 208 LEU A C 1
ATOM 1564 O O . LEU A 1 208 ? -29.471 -15.658 38.679 1.00 59.22 208 LEU A O 1
ATOM 1568 N N . PRO A 1 209 ? -28.518 -16.932 37.087 1.00 58.62 209 PRO A N 1
ATOM 1569 C CA . PRO A 1 209 ? -28.338 -18.094 37.945 1.00 58.62 209 PRO A CA 1
ATOM 1570 C C . PRO A 1 209 ? -27.127 -17.883 38.863 1.00 58.62 209 PRO A C 1
ATOM 1572 O O . PRO A 1 209 ? -26.004 -17.627 38.431 1.00 58.62 209 PRO A O 1
ATOM 1575 N N . THR A 1 210 ? -27.392 -17.964 40.160 1.00 54.38 210 THR A N 1
ATOM 1576 C CA . THR A 1 210 ? -26.423 -17.888 41.249 1.00 54.38 210 THR A CA 1
ATOM 1577 C C . THR A 1 210 ? -25.518 -19.125 41.284 1.00 54.38 210 THR A C 1
ATOM 1579 O O . THR A 1 210 ? -26.007 -20.247 41.281 1.00 54.38 210 THR A O 1
ATOM 1582 N N . ALA A 1 211 ? -24.212 -18.859 41.390 1.00 55.38 211 ALA A N 1
ATOM 1583 C CA . ALA A 1 211 ? -23.145 -19.654 42.007 1.00 55.38 211 ALA A CA 1
ATOM 1584 C C . ALA A 1 211 ? -22.930 -21.117 41.572 1.00 55.38 211 ALA A C 1
ATOM 1586 O O . ALA A 1 211 ? -23.646 -22.027 41.975 1.00 55.38 211 ALA A O 1
ATOM 1587 N N . ASN A 1 212 ? -21.772 -21.360 40.953 1.00 51.88 212 ASN A N 1
ATOM 1588 C CA . ASN A 1 212 ? -20.982 -22.537 41.301 1.00 51.88 212 ASN A CA 1
ATOM 1589 C C . ASN A 1 212 ? -19.487 -22.176 41.259 1.00 51.88 212 ASN A C 1
ATOM 1591 O O . ASN A 1 212 ? -18.946 -21.875 40.198 1.00 51.88 212 ASN A O 1
ATOM 1595 N N . GLN A 1 213 ? -18.852 -22.114 42.433 1.00 52.94 213 GLN A N 1
ATOM 1596 C CA . GLN A 1 213 ? -17.413 -21.884 42.582 1.00 52.94 213 GLN A CA 1
ATOM 1597 C C . GLN A 1 213 ? -16.645 -23.180 42.285 1.00 52.94 213 GLN A C 1
ATOM 1599 O O . GLN A 1 213 ? -16.942 -24.194 42.916 1.00 52.94 213 GLN A O 1
ATOM 1604 N N . PRO A 1 214 ? -15.610 -23.169 41.430 1.00 55.47 214 PRO A N 1
ATOM 1605 C CA . PRO A 1 214 ? -14.591 -24.204 41.444 1.00 55.47 214 PRO A CA 1
ATOM 1606 C C . PRO A 1 214 ? -13.437 -23.830 42.382 1.00 55.47 214 PRO A C 1
ATOM 1608 O O . PRO A 1 214 ? -12.926 -22.710 42.398 1.00 55.47 214 PRO A O 1
ATOM 1611 N N . SER A 1 215 ? -13.061 -24.823 43.175 1.00 60.38 215 SER A N 1
ATOM 1612 C CA . SER A 1 215 ? -12.032 -24.831 44.202 1.00 60.38 215 SER A CA 1
ATOM 1613 C C . SER A 1 215 ? -10.644 -24.453 43.674 1.00 60.38 215 SER A C 1
ATOM 1615 O O . SER A 1 215 ? -10.211 -24.890 42.610 1.00 60.38 215 SER A O 1
ATOM 1617 N N . SER A 1 216 ? -9.923 -23.682 44.480 1.00 58.44 216 SER A N 1
ATOM 1618 C CA . SER A 1 216 ? -8.504 -23.367 44.339 1.00 58.44 216 SER A CA 1
ATOM 1619 C C . SER A 1 216 ? -7.636 -24.634 44.326 1.00 58.44 216 SER A C 1
ATOM 1621 O O . SER A 1 216 ? -7.494 -25.294 45.356 1.00 58.44 216 SER A O 1
AT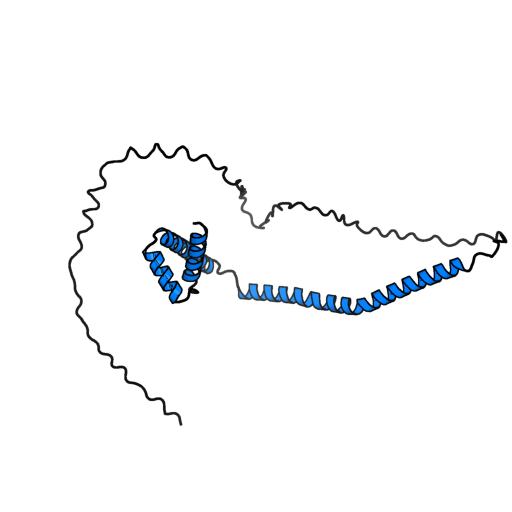OM 1623 N N . VAL A 1 217 ? -7.012 -24.940 43.185 1.00 59.72 217 VAL A N 1
ATOM 1624 C CA . VAL A 1 217 ? -5.891 -25.887 43.093 1.00 59.72 217 VAL A CA 1
ATOM 1625 C C . VAL A 1 217 ? -4.599 -25.083 43.024 1.00 59.72 217 VAL A C 1
ATOM 1627 O O . VAL A 1 217 ? -4.214 -24.549 41.987 1.00 59.72 217 VAL A O 1
ATOM 1630 N N . THR A 1 218 ? -3.940 -24.988 44.172 1.00 60.91 218 THR A N 1
ATOM 1631 C CA . THR A 1 218 ? -2.580 -24.477 44.325 1.00 60.91 218 THR A CA 1
ATOM 1632 C C . THR A 1 218 ? -1.606 -25.549 43.839 1.00 60.91 218 THR A C 1
ATOM 1634 O O . THR A 1 218 ? -1.290 -26.477 44.579 1.00 60.91 218 THR A O 1
ATOM 1637 N N . ALA A 1 219 ? -1.131 -25.445 42.597 1.00 55.97 219 ALA A N 1
ATOM 1638 C CA . ALA A 1 219 ? 0.010 -26.219 42.113 1.00 55.97 219 ALA A CA 1
ATOM 1639 C C . ALA A 1 219 ? 1.243 -25.308 42.085 1.00 55.97 219 ALA A C 1
ATOM 1641 O O . ALA A 1 219 ? 1.390 -24.456 41.211 1.00 55.97 219 ALA A O 1
ATOM 1642 N N . GLY A 1 220 ? 2.109 -25.468 43.086 1.00 60.84 220 GLY A N 1
ATOM 1643 C CA . GLY A 1 220 ? 3.442 -24.882 43.082 1.00 60.84 220 GLY A CA 1
ATOM 1644 C C . GLY A 1 220 ? 4.301 -25.559 42.019 1.00 60.84 220 GLY A C 1
ATOM 1645 O O . GLY A 1 220 ? 4.453 -26.778 42.032 1.00 60.84 220 GLY A O 1
ATOM 1646 N N . LEU A 1 221 ? 4.877 -24.768 41.116 1.00 57.66 221 LEU A N 1
ATOM 1647 C CA . LEU A 1 221 ? 5.934 -25.218 40.220 1.00 57.66 221 LEU A CA 1
ATOM 1648 C C . LEU A 1 221 ? 7.171 -24.353 40.479 1.00 57.66 221 LEU A C 1
ATOM 1650 O O . LEU A 1 221 ? 7.299 -23.232 39.995 1.00 57.66 221 LEU A O 1
ATOM 1654 N N . THR A 1 222 ? 8.050 -24.884 41.326 1.00 62.88 222 THR A N 1
ATOM 1655 C CA . THR A 1 222 ? 9.421 -24.416 41.523 1.00 62.88 222 THR A CA 1
ATOM 1656 C C . THR A 1 222 ? 10.197 -24.663 40.233 1.00 62.88 222 THR A C 1
ATOM 1658 O O . THR A 1 222 ? 10.450 -25.809 39.868 1.00 62.88 222 THR A O 1
ATOM 1661 N N . THR A 1 223 ? 10.587 -23.595 39.540 1.00 67.19 223 THR A N 1
ATOM 1662 C CA . THR A 1 223 ? 11.535 -23.669 38.423 1.00 67.19 223 THR A CA 1
ATOM 1663 C C . THR A 1 223 ? 12.945 -23.507 38.981 1.00 67.19 223 THR A C 1
ATOM 1665 O O . THR A 1 223 ? 13.330 -22.436 39.444 1.00 67.19 223 THR A O 1
ATOM 1668 N N . GLN A 1 224 ? 13.692 -24.606 38.981 1.00 64.88 224 GLN A N 1
ATOM 1669 C CA . GLN A 1 224 ? 15.092 -24.690 39.387 1.00 64.88 224 GLN A CA 1
ATOM 1670 C C . GLN A 1 224 ? 15.992 -24.100 38.276 1.00 64.88 224 GLN A C 1
ATOM 1672 O O . GLN A 1 224 ? 15.785 -24.435 37.106 1.00 64.88 224 GLN A O 1
ATOM 1677 N N . PRO A 1 225 ? 16.976 -23.236 38.588 1.00 62.94 225 PRO A N 1
ATOM 1678 C CA . PRO A 1 225 ? 17.922 -22.730 37.597 1.00 62.94 225 PRO A CA 1
ATOM 1679 C C . PRO A 1 225 ? 18.887 -23.846 37.173 1.00 62.94 225 PRO A C 1
ATOM 1681 O O . PRO A 1 225 ? 19.443 -24.552 38.012 1.00 62.94 225 PRO A O 1
ATOM 1684 N N . ARG A 1 226 ? 19.048 -24.024 35.859 1.00 60.72 226 ARG A N 1
ATOM 1685 C CA . ARG A 1 226 ? 19.944 -25.008 35.241 1.00 60.72 226 ARG A CA 1
ATOM 1686 C C . ARG A 1 226 ? 21.280 -24.321 34.944 1.00 60.72 226 ARG A C 1
ATOM 1688 O O . ARG A 1 226 ? 21.300 -23.355 34.184 1.00 60.72 226 ARG A O 1
ATOM 1695 N N . ASP A 1 227 ? 22.354 -24.804 35.564 1.00 63.44 227 ASP A N 1
ATOM 1696 C CA . ASP A 1 227 ? 23.728 -24.334 35.350 1.00 63.44 227 ASP A CA 1
ATOM 1697 C C . ASP A 1 227 ? 24.210 -24.585 33.905 1.00 63.44 227 ASP A C 1
ATOM 1699 O O . ASP A 1 227 ? 23.880 -25.630 33.333 1.00 63.44 227 ASP A O 1
ATOM 1703 N N . PRO A 1 228 ? 25.006 -23.674 33.305 1.00 69.69 228 PRO A N 1
ATOM 1704 C CA . PRO A 1 228 ? 25.455 -23.790 31.923 1.00 69.69 228 PRO A CA 1
ATOM 1705 C C . PRO A 1 228 ? 26.952 -24.128 31.807 1.00 69.69 228 PRO A C 1
ATOM 1707 O O . PRO A 1 228 ? 27.693 -23.332 31.249 1.00 69.69 228 PRO A O 1
ATOM 1710 N N . PHE A 1 229 ? 27.427 -25.277 32.291 1.00 70.88 229 PHE A N 1
ATOM 1711 C CA . PHE A 1 229 ? 28.769 -25.762 31.929 1.00 70.88 229 PHE A CA 1
ATOM 1712 C C . PHE A 1 229 ? 28.833 -27.288 31.971 1.00 70.88 229 PHE A C 1
ATOM 1714 O O . PHE A 1 229 ? 29.032 -27.864 33.030 1.00 70.88 229 PHE A O 1
ATOM 1721 N N . ASP A 1 230 ? 28.665 -27.919 30.808 1.00 57.44 230 ASP A N 1
ATOM 1722 C CA . ASP A 1 230 ? 29.294 -29.209 30.505 1.00 57.44 230 ASP A CA 1
ATOM 1723 C C . ASP A 1 230 ? 29.164 -29.512 29.006 1.00 57.44 230 ASP A C 1
ATOM 1725 O O . ASP A 1 230 ? 28.089 -29.877 28.529 1.00 57.44 230 ASP A O 1
ATOM 1729 N N . VAL A 1 231 ? 30.259 -29.356 28.257 1.00 61.78 231 VAL A N 1
ATOM 1730 C CA . VAL A 1 231 ? 30.500 -30.089 27.003 1.00 61.78 231 VAL A CA 1
ATOM 1731 C C . VAL A 1 231 ? 32.009 -30.400 26.927 1.00 61.78 231 VAL A C 1
ATOM 1733 O O . VAL A 1 231 ? 32.799 -29.494 27.206 1.00 61.78 231 VAL A O 1
ATOM 1736 N N . PRO A 1 232 ? 32.388 -31.655 26.604 1.00 68.50 232 PRO A N 1
ATOM 1737 C CA . PRO A 1 232 ? 33.769 -32.154 26.566 1.00 68.50 232 PRO A CA 1
ATOM 1738 C C . PRO A 1 232 ? 34.631 -31.616 25.416 1.00 68.50 232 PRO A C 1
ATOM 1740 O O . PRO A 1 232 ? 34.071 -31.261 24.353 1.00 68.50 232 PRO A O 1
#

Sequence (232 aa):
MKADTQHLEFLISQYVDGSLDGAAKRTLEQQLAVDPAARNILKEYRDLQDVLDDYGNRIPLINWTDFDNKLAARIEKETVGSASRIFWQRWARPVAAAACLLLAASLGYSWHAYKHGSSGDPTIAGAGPATNLPAAKVVRVDGPLADMRVATSPSIRKVTIETPGEVAGNISVAIGSPHEMAPESAIDSAMAGMGGDLSNEARRALRLPTANQPSSVTAGLTTQPRDPFDVP